Protein AF-A0A0D7BG99-F1 (afdb_monomer)

Foldseek 3Di:
DDDDDDDDDDDDDDDDDDDDDDDDDDDDDDDDDDDDDDPPPDDDDDPPDDDDDDDDDDDPPPVVVVVCVVVVPDDDPDDDDDDDDDDDDDDDPPPVVVVVVVVVVVVVVVVVVVVVVVVVVVVVVVVVVVVVVVVVVVVVVVVVCVVLVKDWDQKDWDPEAQAQQKTKIKTWTPSQDPVCLVPCQVVLVPHDDDHDPPPAPQPDKAWDGWDADPVSIIMTMIMTGRHPLRHKDWADWDWPAADPPDAQWTKIKTAIPSQDPVHLVNQQRHQQQHQDPPQGGAPDWDQDPPRGIMGMHTHGHNVRNPVPPPPDD

Structure (mmCIF, N/CA/C/O backbone):
data_AF-A0A0D7BG99-F1
#
_entry.id   AF-A0A0D7BG99-F1
#
loop_
_atom_site.group_PDB
_atom_site.id
_atom_site.type_symbol
_atom_site.label_atom_id
_atom_site.label_alt_id
_atom_site.label_comp_id
_atom_site.label_asym_id
_atom_site.label_entity_id
_atom_site.label_seq_id
_atom_site.pdbx_PDB_ins_code
_atom_site.Cartn_x
_atom_site.Cartn_y
_atom_site.Cartn_z
_atom_site.occupancy
_atom_site.B_iso_or_equiv
_atom_site.auth_seq_id
_atom_site.auth_comp_id
_atom_site.auth_asym_id
_atom_site.auth_atom_id
_atom_site.pdbx_PDB_model_num
ATOM 1 N N . MET A 1 1 ? -11.548 -36.412 56.656 1.00 49.00 1 MET A N 1
ATOM 2 C CA . MET A 1 1 ? -11.311 -35.725 55.370 1.00 49.00 1 MET A CA 1
ATOM 3 C C . MET A 1 1 ? -9.853 -35.313 55.373 1.00 49.00 1 MET A C 1
ATOM 5 O O . MET A 1 1 ? -9.465 -34.535 56.229 1.00 49.00 1 MET A O 1
ATOM 9 N N . VAL A 1 2 ? -9.039 -35.988 54.564 1.00 47.38 2 VAL A N 1
ATOM 10 C CA . VAL A 1 2 ? -7.571 -35.920 54.600 1.00 47.38 2 VAL A CA 1
ATOM 11 C C . VAL A 1 2 ? -7.120 -34.790 53.675 1.00 47.38 2 VAL A C 1
ATOM 13 O O . VAL A 1 2 ? -7.440 -34.816 52.489 1.00 47.38 2 VAL A O 1
ATOM 16 N N . GLN A 1 3 ? -6.437 -33.789 54.233 1.00 49.06 3 GLN A N 1
ATOM 17 C CA . GLN A 1 3 ? -5.708 -32.763 53.488 1.00 49.06 3 GLN A CA 1
ATOM 18 C C . GLN A 1 3 ? -4.394 -33.371 52.992 1.00 49.06 3 GLN A C 1
ATOM 20 O O . GLN A 1 3 ? -3.629 -33.909 53.788 1.00 49.06 3 GLN A O 1
ATOM 25 N N . ASN A 1 4 ? -4.158 -33.301 51.682 1.00 54.88 4 ASN A N 1
ATOM 26 C CA . ASN A 1 4 ? -2.879 -33.651 51.075 1.00 54.88 4 ASN A CA 1
ATOM 27 C C . ASN A 1 4 ? -2.159 -32.358 50.689 1.00 54.88 4 ASN A C 1
ATOM 29 O O . ASN A 1 4 ? -2.526 -31.711 49.708 1.00 54.88 4 ASN A O 1
ATOM 33 N N . ASP A 1 5 ? -1.137 -32.019 51.468 1.00 57.28 5 ASP A N 1
ATOM 34 C CA . ASP A 1 5 ? -0.118 -31.032 51.130 1.00 57.28 5 ASP A CA 1
ATOM 35 C C . ASP A 1 5 ? 0.877 -31.646 50.133 1.00 57.28 5 ASP A C 1
ATOM 37 O O . ASP A 1 5 ? 1.401 -32.741 50.350 1.00 57.28 5 ASP A O 1
ATOM 41 N N . VAL A 1 6 ? 1.149 -30.941 49.033 1.00 62.75 6 VAL A N 1
ATOM 42 C CA . VAL A 1 6 ? 2.177 -31.313 48.048 1.00 62.75 6 VAL A CA 1
ATOM 43 C C . VAL A 1 6 ? 3.344 -30.324 48.163 1.00 62.75 6 VAL A C 1
ATOM 45 O O . VAL A 1 6 ? 3.114 -29.118 48.064 1.00 62.75 6 VAL A O 1
ATOM 48 N N . PRO A 1 7 ? 4.593 -30.789 48.356 1.00 62.19 7 PRO A N 1
ATOM 49 C CA . PRO A 1 7 ? 5.745 -29.911 48.517 1.00 62.19 7 PRO A CA 1
ATOM 50 C C . PRO A 1 7 ? 6.354 -29.460 47.178 1.00 62.19 7 PRO A C 1
ATOM 52 O O . PRO A 1 7 ? 6.491 -30.233 46.229 1.00 62.19 7 PRO A O 1
ATOM 55 N N . HIS A 1 8 ? 6.787 -28.197 47.148 1.00 49.50 8 HIS A N 1
ATOM 56 C CA . HIS A 1 8 ? 7.636 -27.601 46.114 1.00 49.50 8 HIS A CA 1
ATOM 57 C C . HIS A 1 8 ? 9.073 -28.151 46.154 1.00 49.50 8 HIS A C 1
ATOM 59 O O . HIS A 1 8 ? 9.649 -28.245 47.240 1.00 49.50 8 HIS A O 1
ATOM 65 N N . PRO A 1 9 ? 9.723 -28.372 44.996 1.00 56.66 9 PRO A N 1
ATOM 66 C CA . PRO A 1 9 ? 11.173 -28.480 44.922 1.00 56.66 9 PRO A CA 1
ATOM 67 C C . PRO A 1 9 ? 11.813 -27.188 44.388 1.00 56.66 9 PRO A C 1
ATOM 69 O O . PRO A 1 9 ? 11.607 -26.779 43.246 1.00 56.66 9 PRO A O 1
ATOM 72 N N . SER A 1 10 ? 12.647 -26.579 45.231 1.00 50.12 10 SER A N 1
ATOM 73 C CA . SER A 1 10 ? 13.600 -25.520 44.900 1.00 50.12 10 SER A CA 1
ATOM 74 C C . SER A 1 10 ? 15.025 -26.086 44.828 1.00 50.12 10 SER A C 1
ATOM 76 O O . SER A 1 10 ? 15.547 -26.550 45.838 1.00 50.12 10 SER A O 1
ATOM 78 N N . SER A 1 11 ? 15.672 -26.000 43.664 1.00 48.78 11 SER A N 1
ATOM 79 C CA . SER A 1 11 ? 17.140 -26.010 43.478 1.00 48.78 11 SER A CA 1
ATOM 80 C C . SER A 1 11 ? 17.401 -25.692 41.997 1.00 48.78 11 SER A C 1
ATOM 82 O O . SER A 1 11 ? 16.826 -26.351 41.141 1.00 48.78 11 SER A O 1
ATOM 84 N N . GLY A 1 12 ? 18.167 -24.687 41.578 1.00 47.56 12 GLY A N 1
ATOM 85 C CA . GLY A 1 12 ? 19.460 -24.269 42.104 1.00 47.56 12 GLY A CA 1
ATOM 86 C C . GLY A 1 12 ? 20.578 -24.916 41.277 1.00 47.56 12 GLY A C 1
ATOM 87 O O . GLY A 1 12 ? 21.173 -25.889 41.724 1.00 47.56 12 GLY A O 1
ATOM 88 N N . ARG A 1 13 ? 20.858 -24.397 40.070 1.00 44.34 13 ARG A N 1
ATOM 89 C CA . ARG A 1 13 ? 22.121 -24.636 39.346 1.00 44.34 13 ARG A CA 1
ATOM 90 C C . ARG A 1 13 ? 22.576 -23.364 38.642 1.00 44.34 13 ARG A C 1
ATOM 92 O O . ARG A 1 13 ? 21.992 -22.944 37.650 1.00 44.34 13 ARG A O 1
ATOM 99 N N . HIS A 1 14 ? 23.642 -22.788 39.184 1.00 45.62 14 HIS A N 1
ATOM 100 C CA . HIS A 1 14 ? 24.512 -21.852 38.494 1.00 45.62 14 HIS A CA 1
ATOM 101 C C . HIS A 1 14 ? 25.278 -22.603 37.401 1.00 45.62 14 HIS A C 1
ATOM 103 O O . HIS A 1 14 ? 25.963 -23.583 37.685 1.00 45.62 14 HIS A O 1
ATOM 109 N N . SER A 1 15 ? 25.159 -22.142 36.162 1.00 51.22 15 SER A N 1
ATOM 110 C CA . SER A 1 15 ? 26.028 -22.521 35.050 1.00 51.22 15 SER A CA 1
ATOM 111 C C . SER A 1 15 ? 27.050 -21.407 34.826 1.00 51.22 15 SER A C 1
ATOM 113 O O . SER A 1 15 ? 26.681 -20.272 34.523 1.00 51.22 15 SER A O 1
ATOM 115 N N . GLU A 1 16 ? 28.326 -21.739 35.023 1.00 56.91 16 GLU A N 1
ATOM 116 C CA . GLU A 1 16 ? 29.487 -20.908 34.694 1.00 56.91 16 GLU A CA 1
ATOM 117 C C . GLU A 1 16 ? 29.551 -20.590 33.186 1.00 56.91 16 GLU A C 1
ATOM 119 O O . GLU A 1 16 ? 29.177 -21.430 32.362 1.00 56.91 16 GLU A O 1
ATOM 124 N N . PRO A 1 17 ? 30.059 -19.408 32.792 1.00 58.75 17 PRO A N 1
ATOM 125 C CA . PRO A 1 17 ? 30.305 -19.087 31.392 1.00 58.75 17 PRO A CA 1
ATOM 126 C C . PRO A 1 17 ? 31.629 -19.705 30.892 1.00 58.75 17 PRO A C 1
ATOM 128 O O . PRO A 1 17 ? 32.640 -19.655 31.597 1.00 58.75 17 PRO A O 1
ATOM 131 N N . PRO A 1 18 ? 31.677 -20.237 29.655 1.00 57.28 18 PRO A N 1
ATOM 132 C CA . PRO A 1 18 ? 32.903 -20.770 29.077 1.00 57.28 18 PRO A CA 1
ATOM 133 C C . PRO A 1 18 ? 33.884 -19.653 28.690 1.00 57.28 18 PRO A C 1
ATOM 135 O O . PRO A 1 18 ? 33.518 -18.600 28.163 1.00 57.28 18 PRO A O 1
ATOM 138 N N . GLN A 1 19 ? 35.163 -19.919 28.951 1.00 53.25 19 GLN A N 1
ATOM 139 C CA . GLN A 1 19 ? 36.294 -19.031 28.705 1.00 53.25 19 GLN A CA 1
ATOM 140 C C . GLN A 1 19 ? 36.483 -18.720 27.207 1.00 53.25 19 GLN A C 1
ATOM 142 O O . GLN A 1 19 ? 36.489 -19.611 26.357 1.00 53.25 19 GLN A O 1
ATOM 147 N N . ARG A 1 20 ? 36.693 -17.433 26.891 1.00 43.88 20 ARG A N 1
ATOM 148 C CA . ARG A 1 20 ? 37.091 -16.937 25.563 1.00 43.88 20 ARG A CA 1
ATOM 149 C C . ARG A 1 20 ? 38.502 -17.414 25.213 1.00 43.88 20 ARG A C 1
ATOM 151 O O . ARG A 1 20 ? 39.479 -16.922 25.771 1.00 43.88 20 ARG A O 1
ATOM 158 N N . LEU A 1 21 ? 38.609 -18.282 24.211 1.00 49.06 21 LEU A N 1
ATOM 159 C CA . LEU A 1 21 ? 39.855 -18.538 23.489 1.00 49.06 21 LEU A CA 1
ATOM 160 C C . LEU A 1 21 ? 40.141 -17.370 22.534 1.00 49.06 21 LEU A C 1
ATOM 162 O O . LEU A 1 21 ? 39.459 -17.176 21.527 1.00 49.06 21 LEU A O 1
ATOM 166 N N . THR A 1 22 ? 41.161 -16.578 22.853 1.00 47.97 22 THR A N 1
ATOM 167 C CA . THR A 1 22 ? 41.717 -15.541 21.983 1.00 47.97 22 THR A CA 1
ATOM 168 C C . THR A 1 22 ? 42.593 -16.191 20.911 1.00 47.97 22 THR A C 1
ATOM 170 O O . THR A 1 22 ? 43.720 -16.610 21.161 1.00 47.97 22 THR A O 1
ATOM 173 N N . THR A 1 23 ? 42.089 -16.279 19.677 1.00 51.38 23 THR A N 1
ATOM 174 C CA . THR A 1 23 ? 42.919 -16.657 18.525 1.00 51.38 23 THR A CA 1
ATOM 175 C C . THR A 1 23 ? 43.490 -15.406 17.863 1.00 51.38 23 THR A C 1
ATOM 177 O O . THR A 1 23 ? 42.798 -14.597 17.250 1.00 51.38 23 THR A O 1
ATOM 180 N N . SER A 1 24 ? 44.803 -15.250 18.022 1.00 49.12 24 SER A N 1
ATOM 181 C CA . SER A 1 24 ? 45.649 -14.278 17.335 1.00 49.12 24 SER A CA 1
ATOM 182 C C . SER A 1 24 ? 45.604 -14.513 15.818 1.00 49.12 24 SER A C 1
ATOM 184 O O . SER A 1 24 ? 46.167 -15.484 15.307 1.00 49.12 24 SER A O 1
ATOM 186 N N . ARG A 1 25 ? 44.920 -13.631 15.074 1.00 47.97 25 ARG A N 1
ATOM 187 C CA . ARG A 1 25 ? 44.970 -13.607 13.604 1.00 47.97 25 ARG A CA 1
ATOM 188 C C . ARG A 1 25 ? 46.097 -12.697 13.125 1.00 47.97 25 ARG A C 1
ATOM 190 O O . ARG A 1 25 ? 45.990 -11.479 13.049 1.00 47.97 25 ARG A O 1
ATOM 197 N N . ARG A 1 26 ? 47.176 -13.382 12.763 1.00 50.38 26 ARG A N 1
ATOM 198 C CA . ARG A 1 26 ? 48.318 -12.978 11.941 1.00 50.38 26 ARG A CA 1
ATOM 199 C C . ARG A 1 26 ? 47.868 -12.139 10.730 1.00 50.38 26 ARG A C 1
ATOM 201 O O . ARG A 1 26 ? 47.240 -12.657 9.809 1.00 50.38 26 ARG A O 1
ATOM 208 N N . THR A 1 27 ? 48.226 -10.859 10.708 1.00 45.03 27 THR A N 1
ATOM 209 C CA . THR A 1 27 ? 48.065 -9.968 9.553 1.00 45.03 27 THR A CA 1
ATOM 210 C C . THR A 1 27 ? 49.028 -10.385 8.442 1.00 45.03 27 THR A C 1
ATOM 212 O O . THR A 1 27 ? 50.240 -10.180 8.513 1.00 45.03 27 THR A O 1
ATOM 215 N N . LYS A 1 28 ? 48.495 -11.004 7.385 1.00 48.94 28 LYS A N 1
ATOM 216 C CA . LYS A 1 28 ? 49.236 -11.249 6.145 1.00 48.94 28 LYS A CA 1
ATOM 217 C C . LYS A 1 28 ? 49.068 -10.012 5.260 1.00 48.94 28 LYS A C 1
ATOM 219 O O . LYS A 1 28 ? 48.002 -9.795 4.695 1.00 48.94 28 LYS A O 1
ATOM 224 N N . ARG A 1 29 ? 50.124 -9.194 5.170 1.00 43.38 29 ARG A N 1
ATOM 225 C CA . ARG A 1 29 ? 50.289 -8.144 4.150 1.00 43.38 29 ARG A CA 1
ATOM 226 C C . ARG A 1 29 ? 50.064 -8.765 2.767 1.00 43.38 29 ARG A C 1
ATOM 228 O O . ARG A 1 29 ? 50.913 -9.526 2.301 1.00 43.38 29 ARG A O 1
ATOM 235 N N . MET A 1 30 ? 48.948 -8.443 2.117 1.00 37.88 30 MET A N 1
ATOM 236 C CA . MET A 1 30 ? 48.814 -8.633 0.675 1.00 37.88 30 MET A CA 1
ATOM 237 C C . MET A 1 30 ? 49.533 -7.487 -0.030 1.00 37.88 30 MET A C 1
ATOM 239 O O . MET A 1 30 ? 49.382 -6.320 0.329 1.00 37.88 30 MET A O 1
ATOM 243 N N . ARG A 1 31 ? 50.365 -7.847 -1.007 1.00 44.44 31 ARG A N 1
ATOM 244 C CA . ARG A 1 31 ? 50.964 -6.904 -1.944 1.00 44.44 31 ARG A CA 1
ATOM 245 C C . ARG A 1 31 ? 49.853 -6.371 -2.841 1.00 44.44 31 ARG A C 1
ATOM 247 O O . ARG A 1 31 ? 49.172 -7.153 -3.496 1.00 44.44 31 ARG A O 1
ATOM 254 N N . VAL A 1 32 ? 49.708 -5.053 -2.859 1.00 41.25 32 VAL A N 1
ATOM 255 C CA . VAL A 1 32 ? 48.959 -4.322 -3.878 1.00 41.25 32 VAL A CA 1
ATOM 256 C C . VAL A 1 32 ? 49.717 -4.508 -5.191 1.00 41.25 32 VAL A C 1
ATOM 258 O O . VAL A 1 32 ? 50.838 -4.024 -5.331 1.00 41.25 32 VAL A O 1
ATOM 261 N N . ILE A 1 33 ? 49.143 -5.277 -6.113 1.00 42.62 33 ILE A N 1
ATOM 262 C CA . ILE A 1 33 ? 49.540 -5.261 -7.519 1.00 42.62 33 ILE A CA 1
ATOM 263 C C . ILE A 1 33 ? 48.591 -4.270 -8.180 1.00 42.62 33 ILE A C 1
ATOM 265 O O . ILE A 1 33 ? 47.389 -4.511 -8.263 1.00 42.62 33 ILE A O 1
ATOM 269 N N . SER A 1 34 ? 49.141 -3.122 -8.556 1.00 42.34 34 SER A N 1
ATOM 270 C CA . SER A 1 34 ? 48.458 -2.054 -9.272 1.00 42.34 34 SER A CA 1
ATOM 271 C C . SER A 1 34 ? 47.911 -2.594 -10.594 1.00 42.34 34 SER A C 1
ATOM 273 O O . SER A 1 34 ? 48.671 -3.113 -11.413 1.00 42.34 34 SER A O 1
ATOM 275 N N . ALA A 1 35 ? 46.597 -2.495 -10.788 1.00 39.31 35 ALA A N 1
ATOM 276 C 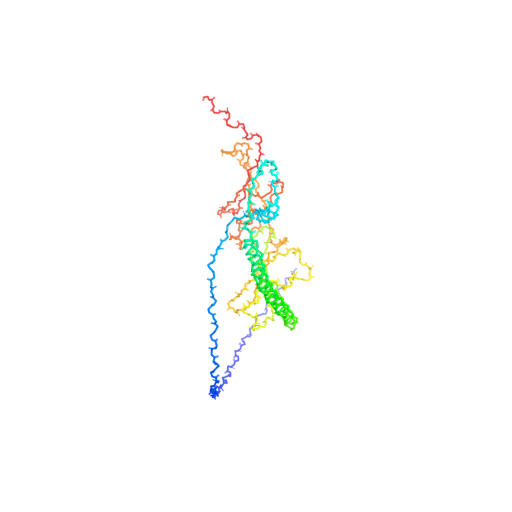CA . ALA A 1 35 ? 45.967 -2.755 -12.074 1.00 39.31 35 ALA A CA 1
ATOM 277 C C . ALA A 1 35 ? 46.355 -1.644 -13.071 1.00 39.31 35 ALA A C 1
ATOM 279 O O . ALA A 1 35 ? 46.455 -0.484 -12.660 1.00 39.31 35 ALA A O 1
ATOM 280 N N . PRO A 1 36 ? 46.588 -1.967 -14.355 1.00 50.22 36 PRO A N 1
ATOM 281 C CA . PRO A 1 36 ? 46.829 -0.961 -15.374 1.00 50.22 36 PRO A CA 1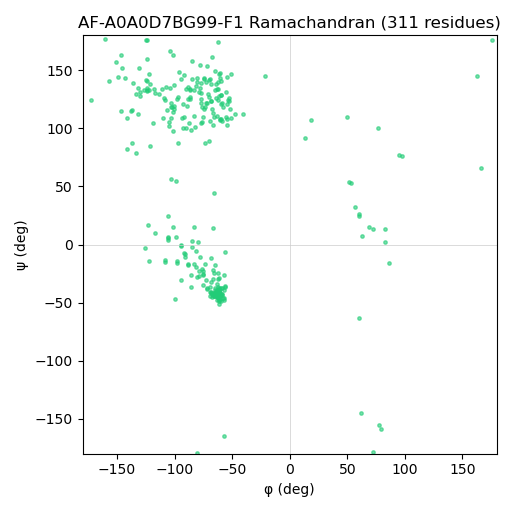
ATOM 282 C C . PRO A 1 36 ? 45.579 -0.100 -15.576 1.00 50.22 36 PRO A C 1
ATOM 284 O O . PRO A 1 36 ? 44.458 -0.593 -15.685 1.00 50.22 36 PRO A O 1
ATOM 287 N N . GLU A 1 37 ? 45.833 1.200 -15.593 1.00 44.28 37 GLU A N 1
ATOM 288 C CA . GLU A 1 37 ? 44.918 2.309 -15.817 1.00 44.28 37 GLU A CA 1
ATOM 289 C C . GLU A 1 37 ? 44.164 2.102 -17.143 1.00 44.28 37 GLU A C 1
ATOM 291 O O . GLU A 1 37 ? 44.716 2.266 -18.232 1.00 44.28 37 GLU A O 1
ATOM 296 N N . LEU A 1 38 ? 42.904 1.664 -17.054 1.00 43.00 38 LEU A N 1
ATOM 297 C CA . LEU A 1 38 ? 41.999 1.631 -18.197 1.00 43.00 38 LEU A CA 1
ATOM 298 C C . LEU A 1 38 ? 41.696 3.074 -18.593 1.00 43.00 38 LEU A C 1
ATOM 300 O O . LEU A 1 38 ? 41.129 3.848 -17.821 1.00 43.00 38 LEU A O 1
ATOM 304 N N . VAL A 1 39 ? 42.118 3.413 -19.807 1.00 46.59 39 VAL A N 1
ATOM 305 C CA . VAL A 1 39 ? 41.856 4.681 -20.479 1.00 46.59 39 VAL A CA 1
ATOM 306 C C . VAL A 1 39 ? 40.355 4.959 -20.443 1.00 46.59 39 VAL A C 1
ATOM 308 O O . VAL A 1 39 ? 39.545 4.218 -20.990 1.00 46.59 39 VAL A O 1
ATOM 311 N N . ASN A 1 40 ? 40.014 6.042 -19.752 1.00 40.94 40 ASN A N 1
ATOM 312 C CA . ASN A 1 40 ? 38.679 6.593 -19.622 1.00 40.94 40 ASN A CA 1
ATOM 313 C C . ASN A 1 40 ? 38.264 7.197 -20.976 1.00 40.94 40 ASN A C 1
ATOM 315 O O . ASN A 1 40 ? 38.546 8.366 -21.258 1.00 40.94 40 ASN A O 1
ATOM 319 N N . GLU A 1 41 ? 37.654 6.387 -21.844 1.00 48.19 41 GLU A N 1
ATOM 320 C CA . GLU A 1 41 ? 36.935 6.897 -23.009 1.00 48.19 41 GLU A CA 1
ATOM 321 C C . GLU A 1 41 ? 35.762 7.740 -22.508 1.00 48.19 41 GLU A C 1
ATOM 323 O O . GLU A 1 41 ? 34.812 7.259 -21.891 1.00 48.19 41 GLU A O 1
ATOM 328 N N . ARG A 1 42 ? 35.889 9.048 -22.733 1.00 44.03 42 ARG A N 1
ATOM 329 C CA . ARG A 1 42 ? 34.874 10.052 -22.438 1.00 44.03 42 ARG A CA 1
ATOM 330 C C . ARG A 1 42 ? 33.569 9.653 -23.120 1.00 44.03 42 ARG A C 1
ATOM 332 O O . ARG A 1 42 ? 33.435 9.812 -24.330 1.00 44.03 42 ARG A O 1
ATOM 339 N N . ASN A 1 43 ? 32.592 9.224 -22.329 1.00 53.50 43 ASN A N 1
ATOM 340 C CA . ASN A 1 43 ? 31.198 9.288 -22.744 1.00 53.50 43 ASN A CA 1
ATOM 341 C C . ASN A 1 43 ? 30.875 10.743 -23.134 1.00 53.50 43 ASN A C 1
ATOM 343 O O . ASN A 1 43 ? 31.220 11.658 -22.374 1.00 53.50 43 ASN A O 1
ATOM 347 N N . PRO A 1 44 ? 30.243 10.997 -24.294 1.00 58.06 44 PRO A N 1
ATOM 348 C CA . PRO A 1 44 ? 29.735 12.324 -24.595 1.00 58.06 44 PRO A CA 1
ATOM 349 C C . PRO A 1 44 ? 28.685 12.715 -23.542 1.00 58.06 44 PRO A C 1
ATOM 351 O O . PRO A 1 44 ? 27.974 11.844 -23.030 1.00 58.06 44 PRO A O 1
ATOM 354 N N . PRO A 1 45 ? 28.588 14.007 -23.185 1.00 45.41 45 PRO A N 1
ATOM 355 C CA . PRO A 1 45 ? 27.629 14.463 -22.194 1.00 45.41 45 PRO A CA 1
ATOM 356 C C . PRO A 1 45 ? 26.213 14.125 -22.662 1.00 45.41 45 PRO A C 1
ATOM 358 O O . PRO A 1 45 ? 25.772 14.564 -23.725 1.00 45.41 45 PRO A O 1
ATOM 361 N N . VAL A 1 46 ? 25.506 13.347 -21.845 1.00 52.12 46 VAL A N 1
ATOM 362 C CA . VAL A 1 46 ? 24.056 13.197 -21.934 1.00 52.12 46 VAL A CA 1
ATOM 363 C C . VAL A 1 46 ? 23.476 14.589 -21.705 1.00 52.12 46 VAL A C 1
ATOM 365 O O . VAL A 1 46 ? 23.559 15.129 -20.605 1.00 52.12 46 VAL A O 1
ATOM 368 N N . GLN A 1 47 ? 22.954 15.208 -22.764 1.00 42.25 47 GLN A N 1
ATOM 369 C CA . GLN A 1 47 ? 22.153 16.417 -22.631 1.00 42.25 47 GLN A CA 1
ATOM 370 C C . GLN A 1 47 ? 20.864 16.043 -21.900 1.00 42.25 47 GLN A C 1
ATOM 372 O O . GLN A 1 47 ? 19.949 15.459 -22.480 1.00 42.25 47 GLN A O 1
ATOM 377 N N . GLU A 1 48 ? 20.806 16.375 -20.613 1.00 40.59 48 GLU A N 1
ATOM 378 C CA . GLU A 1 48 ? 19.561 16.419 -19.859 1.00 40.59 48 GLU A CA 1
ATOM 379 C C . GLU A 1 48 ? 18.637 17.444 -20.525 1.00 40.59 48 GLU A C 1
ATOM 381 O O . GLU A 1 48 ? 18.867 18.654 -20.490 1.00 40.59 48 GLU A O 1
ATOM 386 N N . SER A 1 49 ? 17.593 16.945 -21.187 1.00 48.28 49 SER A N 1
ATOM 387 C CA . SER A 1 49 ? 16.470 17.782 -21.591 1.00 48.28 49 SER A CA 1
ATOM 388 C C . SER A 1 49 ? 15.710 18.224 -20.339 1.00 48.28 49 SER A C 1
ATOM 390 O O . SER A 1 49 ? 15.504 17.407 -19.437 1.00 48.28 49 SER A O 1
ATOM 392 N N . PRO A 1 50 ? 15.275 19.491 -20.259 1.00 48.91 50 PRO A N 1
ATOM 393 C CA . PRO A 1 50 ? 14.591 20.002 -19.084 1.00 48.91 50 PRO A CA 1
ATOM 394 C C . PRO A 1 50 ? 13.280 19.249 -18.854 1.00 48.91 50 PRO A C 1
ATOM 396 O O . PRO A 1 50 ? 12.405 19.187 -19.721 1.00 48.91 50 PRO A O 1
ATOM 399 N N . ALA A 1 51 ? 13.160 18.694 -17.649 1.00 41.44 51 ALA A N 1
ATOM 400 C CA . ALA A 1 51 ? 11.959 18.064 -17.137 1.00 41.44 51 ALA A CA 1
ATOM 401 C C . ALA A 1 51 ? 10.774 19.038 -17.212 1.00 41.44 51 ALA A C 1
ATOM 403 O O . ALA A 1 51 ? 10.683 20.005 -16.457 1.00 41.44 51 ALA A O 1
ATOM 404 N N . THR A 1 52 ? 9.840 18.759 -18.118 1.00 39.59 52 THR A N 1
ATOM 405 C CA . THR A 1 52 ? 8.489 19.315 -18.070 1.00 39.59 52 THR A CA 1
ATOM 406 C C . THR A 1 52 ? 7.626 18.320 -17.306 1.00 39.59 52 THR A C 1
ATOM 408 O O . THR A 1 52 ? 7.247 17.268 -17.815 1.00 39.59 52 THR A O 1
ATOM 411 N N . GLY A 1 53 ? 7.395 18.632 -16.031 1.00 37.12 53 GLY A N 1
ATOM 412 C CA . GLY A 1 53 ? 6.436 17.933 -15.185 1.00 37.12 53 GLY A CA 1
ATOM 413 C C . GLY A 1 53 ? 4.987 18.174 -15.634 1.00 37.12 53 GLY A C 1
ATOM 414 O O . GLY A 1 53 ? 4.709 19.116 -16.379 1.00 37.12 53 GLY A O 1
ATOM 415 N N . PRO A 1 54 ? 4.064 17.304 -15.198 1.00 52.75 54 PRO A N 1
ATOM 416 C CA . PRO A 1 54 ? 2.831 16.997 -15.902 1.00 52.75 54 PRO A CA 1
ATOM 417 C C . PRO A 1 54 ? 1.706 17.924 -15.461 1.00 52.75 54 PRO A C 1
ATOM 419 O O . PRO A 1 54 ? 1.495 18.096 -14.268 1.00 52.75 54 PRO A O 1
ATOM 422 N N . ASN A 1 55 ? 0.945 18.469 -16.408 1.00 42.12 55 ASN A N 1
ATOM 423 C CA . ASN A 1 55 ? -0.416 18.923 -16.155 1.00 42.12 55 ASN A CA 1
ATOM 424 C C . ASN A 1 55 ? -1.215 18.957 -17.458 1.00 42.12 55 ASN A C 1
ATOM 426 O O . ASN A 1 55 ? -0.730 19.397 -18.496 1.00 42.12 55 ASN A O 1
ATOM 430 N N . SER A 1 56 ? -2.475 18.547 -17.334 1.00 39.22 56 SER A N 1
ATOM 431 C CA . SER A 1 56 ? -3.565 18.596 -18.314 1.00 39.22 56 SER A CA 1
ATOM 432 C C . SER A 1 56 ? -3.552 17.548 -19.436 1.00 39.22 56 SER A C 1
ATOM 434 O O . SER A 1 56 ? -2.887 17.662 -20.452 1.00 39.22 56 SER A O 1
ATOM 436 N N . SER A 1 57 ? -4.375 16.514 -19.238 1.00 51.31 57 SER A N 1
ATOM 437 C CA . SER A 1 57 ? -5.501 16.186 -20.123 1.00 51.31 57 SER A CA 1
ATOM 438 C C . SER A 1 57 ? -5.512 16.916 -21.480 1.00 51.31 57 SER A C 1
ATOM 440 O O . SER A 1 57 ? -6.135 17.968 -21.620 1.00 51.31 57 SER A O 1
ATOM 442 N N . VAL A 1 58 ? -4.913 16.304 -22.500 1.00 45.50 58 VAL A N 1
ATOM 443 C CA . VAL A 1 58 ? -5.158 16.623 -23.915 1.00 45.50 58 VAL A CA 1
ATOM 444 C C . VAL A 1 58 ? -5.638 15.316 -24.551 1.00 45.50 58 VAL A C 1
ATOM 446 O O . VAL A 1 58 ? -4.854 14.423 -24.839 1.00 45.50 58 VAL A O 1
ATOM 449 N N . SER A 1 59 ? -6.934 15.014 -24.465 1.00 44.38 59 SER A N 1
ATOM 450 C CA . SER A 1 59 ? -7.933 15.365 -25.482 1.00 44.38 59 SER A CA 1
ATOM 451 C C . SER A 1 59 ? -7.476 14.957 -26.886 1.00 44.38 59 SER A C 1
ATOM 453 O O . SER A 1 59 ? -6.551 15.539 -27.446 1.00 44.38 59 SER A O 1
ATOM 455 N N . GLY A 1 60 ? -8.130 13.933 -27.443 1.00 45.44 60 GLY A N 1
ATOM 456 C CA . GLY A 1 60 ? -7.832 13.276 -28.721 1.00 45.44 60 GLY A CA 1
ATOM 457 C C . GLY A 1 60 ? -8.018 14.129 -29.984 1.00 45.44 60 GLY A C 1
ATOM 458 O O . GLY A 1 60 ? -8.556 13.643 -30.971 1.00 45.44 60 GLY A O 1
ATOM 459 N N . PHE A 1 61 ? -7.556 15.380 -29.986 1.00 46.44 61 PHE A N 1
ATOM 460 C CA . PHE A 1 61 ? -7.627 16.296 -31.127 1.00 46.44 61 PHE A CA 1
ATOM 461 C C . PHE A 1 61 ? -6.334 16.370 -31.955 1.00 46.44 61 PHE A C 1
ATOM 463 O O . PHE A 1 61 ? -6.374 16.824 -33.096 1.00 46.44 61 PHE A O 1
ATOM 470 N N . ALA A 1 62 ? -5.196 15.874 -31.457 1.00 46.41 62 ALA A N 1
ATOM 471 C CA . ALA A 1 62 ? -3.919 15.985 -32.177 1.00 46.41 62 ALA A CA 1
ATOM 472 C C . ALA A 1 62 ? -3.772 15.010 -33.367 1.00 46.41 62 ALA A C 1
ATOM 474 O O . ALA A 1 62 ? -3.011 15.283 -34.291 1.00 46.41 62 ALA A O 1
ATOM 475 N N . VAL A 1 63 ? -4.535 13.911 -33.403 1.00 47.22 63 VAL A N 1
ATOM 476 C CA . VAL A 1 63 ? -4.495 12.935 -34.516 1.00 47.22 63 VAL A CA 1
ATOM 477 C C . VAL A 1 63 ? -5.380 13.367 -35.700 1.00 47.22 63 VAL A C 1
ATOM 479 O O . VAL A 1 63 ? -5.181 12.913 -36.822 1.00 47.22 63 VAL A O 1
ATOM 482 N N . LEU A 1 64 ? -6.303 14.316 -35.504 1.00 43.66 64 LEU A N 1
ATOM 483 C CA . LEU A 1 64 ? -7.201 14.798 -36.564 1.00 43.66 64 LEU A CA 1
ATOM 484 C C . LEU A 1 64 ? -6.631 15.956 -37.399 1.00 43.66 64 LEU A C 1
ATOM 486 O O . LEU A 1 64 ? -7.099 16.187 -38.512 1.00 43.66 64 LEU A O 1
ATOM 490 N N . VAL A 1 65 ? -5.591 16.650 -36.927 1.00 47.78 65 VAL A N 1
ATOM 491 C CA . VAL A 1 65 ? -5.017 17.790 -37.669 1.00 47.78 65 VAL A CA 1
ATOM 492 C C . VAL A 1 65 ? -4.070 17.334 -38.789 1.00 47.78 65 VAL A C 1
ATOM 494 O O . VAL A 1 65 ? -4.018 17.981 -39.833 1.00 47.78 65 VAL A O 1
ATOM 497 N N . LEU A 1 66 ? -3.409 16.175 -38.667 1.00 44.53 66 LEU A N 1
ATOM 498 C CA . LEU A 1 66 ? -2.569 15.647 -39.755 1.00 44.53 66 LEU A CA 1
ATOM 499 C C . LEU A 1 66 ? -3.371 15.046 -40.926 1.00 44.53 66 LEU A C 1
ATOM 501 O O . LEU A 1 66 ? -2.878 15.028 -42.050 1.00 44.53 66 LEU A O 1
ATOM 505 N N . ALA A 1 67 ? -4.621 14.623 -40.707 1.00 45.19 67 ALA A N 1
ATOM 506 C CA . ALA A 1 67 ? -5.495 14.148 -41.784 1.00 45.19 67 ALA A CA 1
ATOM 507 C C . ALA A 1 67 ? -6.126 15.300 -42.597 1.00 45.19 67 ALA A C 1
ATOM 509 O O . ALA A 1 67 ? -6.393 15.146 -43.789 1.00 45.19 67 ALA A O 1
ATOM 510 N N . ALA A 1 68 ? -6.312 16.478 -41.991 1.00 45.38 68 ALA A N 1
ATOM 511 C CA . ALA A 1 68 ? -6.911 17.636 -42.661 1.00 45.38 68 ALA A CA 1
ATOM 512 C C . ALA A 1 68 ? -5.956 18.335 -43.648 1.00 45.38 68 ALA A C 1
ATOM 514 O O . ALA A 1 68 ? -6.411 18.925 -44.627 1.00 45.38 68 ALA A O 1
ATOM 515 N N . VAL A 1 69 ? -4.637 18.226 -43.450 1.00 49.88 69 VAL A N 1
ATOM 516 C CA . VAL A 1 69 ? -3.647 18.801 -44.382 1.00 49.88 69 VAL A CA 1
ATOM 517 C C . VAL A 1 69 ? -3.521 17.962 -45.662 1.00 49.88 69 VAL A C 1
ATOM 519 O O . VAL A 1 69 ? -3.237 18.506 -46.724 1.00 49.88 69 VAL A O 1
ATOM 522 N N . ILE A 1 70 ? -3.824 16.659 -45.605 1.00 50.34 70 ILE A N 1
ATOM 523 C CA . ILE A 1 70 ? -3.779 15.765 -46.776 1.00 50.34 70 ILE A CA 1
ATOM 524 C C . ILE A 1 70 ? -5.100 15.805 -47.575 1.00 50.34 70 ILE A C 1
ATOM 526 O O . ILE A 1 70 ? -5.086 15.622 -48.788 1.00 50.34 70 ILE A O 1
ATOM 530 N N . ALA A 1 71 ? -6.235 16.128 -46.941 1.00 47.19 71 ALA A N 1
ATOM 531 C CA . ALA A 1 71 ? -7.537 16.247 -47.616 1.00 47.19 71 ALA A CA 1
ATOM 532 C C . ALA A 1 71 ? -7.873 17.667 -48.133 1.00 47.19 71 ALA A C 1
ATOM 534 O O . ALA A 1 71 ? -8.830 17.833 -48.886 1.00 47.19 71 ALA A O 1
ATOM 535 N N . GLY A 1 72 ? -7.102 18.693 -47.749 1.00 46.44 72 GLY A N 1
ATOM 536 C CA . GLY A 1 72 ? -7.359 20.100 -48.093 1.00 46.44 72 GLY A CA 1
ATOM 537 C C . GLY A 1 72 ? -6.816 20.575 -49.447 1.00 46.44 72 GLY A C 1
ATOM 538 O O . GLY A 1 72 ? -7.045 21.723 -49.818 1.00 46.44 72 GLY A O 1
ATOM 539 N N . VAL A 1 73 ? -6.124 19.720 -50.207 1.00 54.00 73 VAL A N 1
ATOM 540 C CA . VAL A 1 73 ? -5.650 20.036 -51.569 1.00 54.00 73 VAL A CA 1
ATOM 541 C C . VAL A 1 73 ? -6.614 19.440 -52.600 1.00 54.00 73 VAL A C 1
ATOM 543 O O . VAL A 1 73 ? -6.237 18.677 -53.483 1.00 54.00 73 VAL A O 1
ATOM 546 N N . VAL A 1 74 ? -7.898 19.777 -52.472 1.00 52.31 74 VAL A N 1
ATOM 547 C CA . VAL A 1 74 ? -8.886 19.596 -53.540 1.00 52.31 74 VAL A CA 1
ATOM 548 C C . VAL A 1 74 ? -9.273 20.983 -54.042 1.00 52.31 74 VAL A C 1
ATOM 550 O O . VAL A 1 74 ? -9.904 21.771 -53.346 1.00 52.31 74 VAL A O 1
ATOM 553 N N . PHE A 1 75 ? -8.813 21.264 -55.258 1.00 49.50 75 PHE A N 1
ATOM 554 C CA . PHE A 1 75 ? -9.219 22.331 -56.171 1.00 49.50 75 PHE A CA 1
ATOM 555 C C . PHE A 1 75 ? -10.620 22.925 -55.937 1.00 49.50 75 PHE A C 1
ATOM 557 O O . PHE A 1 75 ? -11.599 22.181 -55.862 1.00 49.50 75 PHE A O 1
ATOM 564 N N . PRO A 1 76 ? -10.760 24.240 -56.168 1.00 51.28 76 PRO A N 1
ATOM 565 C CA . PRO A 1 76 ? -11.842 24.738 -56.995 1.00 51.28 76 PRO A CA 1
ATOM 566 C C . PRO A 1 76 ? -11.293 25.116 -58.374 1.00 51.28 76 PRO A C 1
ATOM 568 O O . PRO A 1 76 ? -10.597 26.112 -58.562 1.00 51.28 76 PRO A O 1
ATOM 571 N N . PHE A 1 77 ? -11.651 24.297 -59.362 1.00 48.66 77 PHE A N 1
ATOM 572 C CA . PHE A 1 77 ? -11.783 24.733 -60.746 1.00 48.66 77 PHE A CA 1
ATOM 573 C C . PHE A 1 77 ? -12.838 25.847 -60.782 1.00 48.66 77 PHE A C 1
ATOM 575 O O . PHE A 1 77 ? -14.032 25.577 -60.681 1.00 48.66 77 PHE A O 1
ATOM 582 N N . THR A 1 78 ? -12.418 27.097 -60.953 1.00 50.66 78 THR A N 1
ATOM 583 C CA . THR A 1 78 ? -13.290 28.136 -61.509 1.00 50.66 78 THR A CA 1
ATOM 584 C C . THR A 1 78 ? -12.909 28.339 -62.963 1.00 50.66 78 THR A C 1
ATOM 586 O O . THR A 1 78 ? -11.948 29.025 -63.305 1.00 50.66 78 THR A O 1
ATOM 589 N N . THR A 1 79 ? -13.679 27.691 -63.825 1.00 52.81 79 THR A N 1
ATOM 590 C CA . THR A 1 79 ? -13.816 28.011 -65.242 1.00 52.81 79 THR A CA 1
ATOM 591 C C . THR A 1 79 ? -14.334 29.441 -65.403 1.00 52.81 79 THR A C 1
ATOM 593 O O . THR A 1 79 ? -15.371 29.759 -64.818 1.00 52.81 79 THR A O 1
ATOM 596 N N . SER A 1 80 ? -13.673 30.271 -66.219 1.00 48.12 80 SER A N 1
ATOM 597 C CA . SER A 1 80 ? -14.272 31.025 -67.346 1.00 48.12 80 SER A CA 1
ATOM 598 C C . SER A 1 80 ? -13.393 32.194 -67.818 1.00 48.12 80 SER A C 1
ATOM 600 O O . SER A 1 80 ? -12.821 32.919 -67.011 1.00 48.12 80 SER A O 1
ATOM 602 N N . ASN A 1 81 ? -13.439 32.414 -69.139 1.00 44.75 81 ASN A N 1
ATOM 603 C CA . ASN A 1 81 ? -13.102 33.630 -69.901 1.00 44.75 81 ASN A CA 1
ATOM 604 C C . ASN A 1 81 ? -11.712 33.735 -70.556 1.00 44.75 81 ASN A C 1
ATOM 606 O O . ASN A 1 81 ? -10.825 34.472 -70.143 1.00 44.75 81 ASN A O 1
ATOM 610 N N . LEU A 1 82 ? -11.594 33.003 -71.671 1.00 50.34 82 LEU A N 1
ATOM 611 C CA . LEU A 1 82 ? -11.374 33.538 -73.027 1.00 50.34 82 LEU A CA 1
ATOM 612 C C . LEU A 1 82 ? -10.840 34.983 -73.135 1.00 50.34 82 LEU A C 1
ATOM 614 O O . LEU A 1 82 ? -11.605 35.941 -73.056 1.00 50.34 82 LEU A O 1
ATOM 618 N N . ILE A 1 83 ? -9.563 35.107 -73.509 1.00 49.69 83 ILE A N 1
ATOM 619 C CA . ILE A 1 83 ? -9.045 36.196 -74.353 1.00 49.69 83 ILE A CA 1
ATOM 620 C C . ILE A 1 83 ? -8.083 35.561 -75.373 1.00 49.69 83 ILE A C 1
ATOM 622 O O . ILE A 1 83 ? -7.045 35.034 -74.967 1.00 49.69 83 ILE A O 1
ATOM 626 N N . PRO A 1 84 ? -8.370 35.594 -76.687 1.00 54.59 84 PRO A N 1
ATOM 627 C CA . PRO A 1 84 ? -7.412 35.197 -77.705 1.00 54.59 84 PRO A CA 1
ATOM 628 C C . PRO A 1 84 ? -6.531 36.409 -78.026 1.00 54.59 84 PRO A C 1
ATOM 630 O O . PRO A 1 84 ? -6.931 37.295 -78.779 1.00 54.59 84 PRO A O 1
ATOM 633 N N . SER A 1 85 ? -5.332 36.480 -77.443 1.00 46.22 85 SER A N 1
ATOM 634 C CA . SER A 1 85 ? -4.319 37.443 -77.880 1.00 46.22 85 SER A CA 1
ATOM 635 C C . SER A 1 85 ? -3.273 36.749 -78.747 1.00 46.22 85 SER A C 1
ATOM 637 O O . SER A 1 85 ? -2.528 35.863 -78.333 1.00 46.22 85 SER A O 1
ATOM 639 N N . VAL A 1 86 ? -3.276 37.170 -80.006 1.00 53.38 86 VAL A N 1
ATOM 640 C CA . VAL A 1 86 ? -2.257 36.943 -81.022 1.00 53.38 86 VAL A CA 1
ATOM 641 C C . VAL A 1 86 ? -0.879 37.252 -80.428 1.00 53.38 86 VAL A C 1
ATOM 643 O O . VAL A 1 86 ? -0.569 38.408 -80.150 1.00 53.38 86 VAL A O 1
ATOM 646 N N . PHE A 1 87 ? -0.036 36.232 -80.248 1.00 49.47 87 PHE A N 1
ATOM 647 C CA . PHE A 1 87 ? 1.387 36.421 -79.972 1.00 49.47 87 PHE A CA 1
ATOM 648 C C . PHE A 1 87 ? 2.215 35.794 -81.087 1.00 49.47 87 PHE A C 1
ATOM 650 O O . PHE A 1 87 ? 2.369 34.580 -81.192 1.00 49.47 87 PHE A O 1
ATOM 657 N N . ASN A 1 88 ? 2.739 36.694 -81.915 1.00 49.34 88 ASN A N 1
ATOM 658 C CA . ASN A 1 88 ? 3.761 36.448 -82.914 1.00 49.34 88 ASN A CA 1
ATOM 659 C C . ASN A 1 88 ? 4.974 35.713 -82.327 1.00 49.34 88 ASN A C 1
ATOM 661 O O . ASN A 1 88 ? 5.364 35.911 -81.172 1.00 49.34 88 ASN A O 1
ATOM 665 N N . GLY A 1 89 ? 5.570 34.873 -83.173 1.00 54.62 89 GLY A N 1
ATOM 666 C CA . GLY A 1 89 ? 6.673 33.980 -82.855 1.00 54.62 89 GLY A CA 1
ATOM 667 C C . GLY A 1 89 ? 7.865 34.670 -82.194 1.00 54.62 89 GLY A C 1
ATOM 668 O O . GLY A 1 89 ? 8.425 35.617 -82.739 1.00 54.62 89 GLY A O 1
ATOM 669 N N . LYS A 1 90 ? 8.221 34.150 -81.012 1.00 56.50 90 LYS A N 1
ATOM 670 C CA . LYS A 1 90 ? 9.553 34.066 -80.370 1.00 56.50 90 LYS A CA 1
ATOM 671 C C . LYS A 1 90 ? 9.353 33.704 -78.886 1.00 56.50 90 LYS A C 1
ATOM 673 O O . LYS A 1 90 ? 9.609 34.502 -77.993 1.00 56.50 90 LYS A O 1
ATOM 678 N N . LYS A 1 91 ? 8.841 32.502 -78.599 1.00 56.62 91 LYS A N 1
ATOM 679 C CA . LYS A 1 91 ? 8.746 31.950 -77.232 1.00 56.62 91 LYS A CA 1
ATOM 680 C C . LYS A 1 91 ? 9.064 30.457 -77.263 1.00 56.62 91 LYS A C 1
ATOM 682 O O . LYS A 1 91 ? 8.168 29.631 -77.320 1.00 56.62 91 LYS A O 1
ATOM 687 N N . ALA A 1 92 ? 10.352 30.136 -77.262 1.00 55.44 92 ALA A N 1
ATOM 688 C CA . ALA A 1 92 ? 10.858 28.769 -77.151 1.00 55.44 92 ALA A CA 1
ATOM 689 C C . ALA A 1 92 ? 11.877 28.501 -76.008 1.00 55.44 92 ALA A C 1
ATOM 691 O O . ALA A 1 92 ? 12.203 27.338 -75.841 1.00 55.44 92 ALA A O 1
ATOM 692 N N . PRO A 1 93 ? 12.345 29.462 -75.167 1.00 55.88 93 PRO A N 1
ATOM 693 C CA . PRO A 1 93 ? 13.294 29.121 -74.086 1.00 55.88 93 PRO A CA 1
ATOM 694 C C . PRO A 1 93 ? 12.722 29.095 -72.648 1.00 55.88 93 PRO A C 1
ATOM 696 O O . PRO A 1 93 ? 13.490 28.975 -71.696 1.00 55.88 93 PRO A O 1
ATOM 699 N N . ILE A 1 94 ? 11.407 29.263 -72.436 1.00 56.91 94 ILE A N 1
ATOM 700 C CA . ILE A 1 94 ? 10.824 29.367 -71.073 1.00 56.91 94 ILE A CA 1
ATOM 701 C C . ILE A 1 94 ? 10.312 28.013 -70.547 1.00 56.91 94 ILE A C 1
ATOM 703 O O . ILE A 1 94 ? 10.382 27.767 -69.346 1.00 56.91 94 ILE A O 1
ATOM 707 N N . LEU A 1 95 ? 9.855 27.112 -71.424 1.00 55.75 95 LEU A N 1
ATOM 708 C CA . LEU A 1 95 ? 9.300 25.817 -71.010 1.00 55.75 95 LEU A CA 1
ATOM 709 C C . LEU A 1 95 ? 10.385 24.853 -70.488 1.00 55.75 95 LEU A C 1
ATOM 711 O O . LEU A 1 95 ? 10.171 24.183 -69.481 1.00 55.75 95 LEU A O 1
ATOM 715 N N . GLU A 1 96 ? 11.576 24.849 -71.099 1.00 60.47 96 GLU A N 1
ATOM 716 C CA . GLU A 1 96 ? 12.692 23.969 -70.702 1.00 60.47 96 GLU A CA 1
ATOM 717 C C . GLU A 1 96 ? 13.201 24.237 -69.277 1.00 60.47 96 GLU A C 1
ATOM 719 O O . GLU A 1 96 ? 13.544 23.302 -68.557 1.00 60.47 96 GLU A O 1
ATOM 724 N N . LYS A 1 97 ? 13.182 25.495 -68.814 1.00 68.56 97 LYS A N 1
ATOM 725 C CA . LYS A 1 97 ? 13.648 25.839 -67.458 1.00 68.56 97 LYS A CA 1
ATOM 726 C C . LYS A 1 97 ? 12.755 25.261 -66.355 1.00 68.56 97 LYS A C 1
ATOM 728 O O . LYS A 1 97 ? 13.247 24.967 -65.271 1.00 68.56 97 LYS A O 1
ATOM 733 N N . SER A 1 98 ? 11.460 25.085 -66.630 1.00 76.69 98 SER A N 1
ATOM 734 C CA . SER A 1 98 ? 10.494 24.579 -65.646 1.00 76.69 98 SER A CA 1
ATOM 735 C C . SER A 1 98 ? 10.617 23.071 -65.396 1.00 76.69 98 SER A C 1
ATOM 737 O O . SER A 1 98 ? 10.486 22.636 -64.255 1.00 76.69 98 SER A O 1
ATOM 739 N N . CYS A 1 99 ? 10.947 22.285 -66.428 1.00 81.75 99 CYS A N 1
ATOM 740 C CA . CYS A 1 99 ? 11.143 20.838 -66.301 1.00 81.75 99 CYS A CA 1
ATOM 741 C C . CYS A 1 99 ? 12.409 20.521 -65.498 1.00 81.75 99 CYS A C 1
ATOM 743 O O . CYS A 1 99 ? 12.369 19.736 -64.556 1.00 81.75 99 CYS A O 1
ATOM 745 N N . PHE A 1 100 ? 13.503 21.230 -65.792 1.00 81.56 100 PHE A N 1
ATOM 746 C CA . PHE A 1 100 ? 14.763 21.074 -65.065 1.00 81.56 100 PHE A CA 1
ATOM 747 C C . PHE A 1 100 ? 14.627 21.422 -63.572 1.00 81.56 100 PHE A C 1
ATOM 749 O O . PHE A 1 100 ? 15.194 20.756 -62.709 1.00 81.56 100 PHE A O 1
ATOM 756 N N . GLN A 1 101 ? 13.834 22.448 -63.240 1.00 85.81 101 GLN A N 1
ATOM 757 C CA . GLN A 1 101 ? 13.581 22.819 -61.847 1.00 85.81 101 GLN A CA 1
ATOM 758 C C . GLN A 1 101 ? 12.733 21.772 -61.104 1.00 85.81 101 GLN A C 1
ATOM 760 O O . GLN A 1 101 ? 13.000 21.509 -59.932 1.00 85.81 101 GLN A O 1
ATOM 765 N N . ALA A 1 102 ? 11.756 21.151 -61.772 1.00 87.88 102 ALA A N 1
ATOM 766 C CA . ALA A 1 102 ? 10.950 20.077 -61.191 1.00 87.88 102 ALA A CA 1
ATOM 767 C C . ALA A 1 102 ? 11.782 18.811 -60.923 1.00 87.88 102 ALA A C 1
ATOM 769 O O . ALA A 1 102 ? 11.663 18.217 -59.854 1.00 87.88 102 ALA A O 1
ATOM 770 N N . GLU A 1 103 ? 12.676 18.436 -61.841 1.00 90.56 103 GLU A N 1
ATOM 771 C CA . GLU A 1 103 ? 13.601 17.308 -61.649 1.00 90.56 103 GLU A CA 1
ATOM 772 C C . GLU A 1 103 ? 14.525 17.527 -60.445 1.00 90.56 103 GLU A C 1
ATOM 774 O O . GLU A 1 103 ? 14.691 16.632 -59.615 1.00 90.56 103 GLU A O 1
ATOM 779 N N . LEU A 1 104 ? 15.065 18.741 -60.293 1.00 93.12 104 LEU A N 1
ATOM 780 C CA . LEU A 1 104 ? 15.908 19.092 -59.149 1.00 93.12 104 LEU A CA 1
ATOM 781 C C . LEU A 1 104 ? 15.137 19.018 -57.817 1.00 93.12 104 LEU A C 1
ATOM 783 O O . LEU A 1 104 ? 15.680 18.565 -56.809 1.00 93.12 104 LEU A O 1
ATOM 787 N N . GLN A 1 105 ? 13.870 19.445 -57.808 1.00 94.56 105 GLN A N 1
ATOM 788 C CA . GLN A 1 105 ? 13.005 19.372 -56.626 1.00 94.56 105 GLN A CA 1
ATOM 789 C C . GLN A 1 105 ? 12.651 17.930 -56.255 1.00 94.56 105 GLN A C 1
ATOM 791 O O . GLN A 1 105 ? 12.701 17.579 -55.076 1.00 94.56 105 GLN A O 1
ATOM 796 N N . MET A 1 106 ? 12.348 17.085 -57.242 1.00 94.25 106 MET A N 1
ATOM 797 C CA . MET A 1 106 ? 12.082 15.663 -57.017 1.00 94.25 106 MET A CA 1
ATOM 798 C C . MET A 1 106 ? 13.315 14.949 -56.460 1.00 94.25 106 MET A C 1
ATOM 800 O O . MET A 1 106 ? 13.203 14.247 -55.458 1.00 94.25 106 MET A O 1
ATOM 804 N N . ALA A 1 107 ? 14.498 15.201 -57.026 1.00 95.44 107 ALA A N 1
ATOM 805 C CA . ALA A 1 107 ? 15.746 14.627 -56.527 1.00 95.44 107 ALA A CA 1
ATOM 806 C C . ALA A 1 107 ? 16.057 15.066 -55.083 1.00 95.44 107 ALA A C 1
ATOM 808 O O . ALA A 1 107 ? 16.492 14.255 -54.264 1.00 95.44 107 ALA A O 1
ATOM 809 N N . ALA A 1 108 ? 15.803 16.335 -54.739 1.00 96.06 108 ALA A N 1
ATOM 810 C CA . ALA A 1 108 ? 15.973 16.829 -53.373 1.00 96.06 108 ALA A CA 1
ATOM 811 C C . ALA A 1 108 ? 15.002 16.156 -52.386 1.00 96.06 108 ALA A C 1
ATOM 813 O O . ALA A 1 108 ? 15.418 15.740 -51.304 1.00 96.06 108 ALA A O 1
ATOM 814 N N . PHE A 1 109 ? 13.734 15.997 -52.777 1.00 96.19 109 PHE A N 1
ATOM 815 C CA . PHE A 1 109 ? 12.724 15.312 -51.969 1.00 96.19 109 PHE A CA 1
ATOM 816 C C . PHE A 1 109 ? 13.047 13.825 -51.774 1.00 96.19 109 PHE A C 1
ATOM 818 O O . PHE A 1 109 ? 12.929 13.304 -50.666 1.00 96.19 109 PHE A O 1
ATOM 825 N N . GLU A 1 110 ? 13.500 13.133 -52.822 1.00 96.62 110 GLU A N 1
ATOM 826 C CA . GLU A 1 110 ? 13.923 11.733 -52.726 1.00 96.62 110 GLU A CA 1
ATOM 827 C C . GLU A 1 110 ? 15.134 11.566 -51.802 1.00 96.62 110 GLU A C 1
ATOM 829 O O . GLU A 1 110 ? 15.149 10.656 -50.969 1.00 96.62 110 GLU A O 1
ATOM 834 N N . ALA A 1 111 ? 16.108 12.478 -51.878 1.00 96.94 111 ALA A N 1
ATOM 835 C CA . ALA A 1 111 ? 17.258 12.484 -50.980 1.00 96.94 111 ALA A CA 1
ATOM 836 C C . ALA A 1 111 ? 16.859 12.746 -49.516 1.00 96.94 111 ALA A C 1
ATOM 838 O O . ALA A 1 111 ? 17.412 12.130 -48.605 1.00 96.94 111 ALA A O 1
ATOM 839 N N . GLU A 1 112 ? 15.898 13.637 -49.265 1.00 96.75 112 GLU A N 1
ATOM 840 C CA . GLU A 1 112 ? 15.367 13.883 -47.919 1.00 96.75 112 GLU A CA 1
ATOM 841 C C . GLU A 1 112 ? 14.587 12.675 -47.386 1.00 96.75 112 GLU A C 1
ATOM 843 O O . GLU A 1 112 ? 14.821 12.228 -46.261 1.00 96.75 112 GLU A O 1
ATOM 848 N N . LYS A 1 113 ? 13.725 12.078 -48.214 1.00 97.81 113 LYS A N 1
ATOM 849 C CA . LYS A 1 113 ? 12.982 10.862 -47.868 1.00 97.81 113 LYS A CA 1
ATOM 850 C C . LYS A 1 113 ? 13.923 9.710 -47.515 1.00 97.81 113 LYS A C 1
ATOM 852 O O . LYS A 1 113 ? 13.670 9.012 -46.535 1.00 97.81 113 LYS A O 1
ATOM 857 N N . ALA A 1 114 ? 15.006 9.525 -48.271 1.00 97.31 114 ALA A N 1
ATOM 858 C CA . ALA A 1 114 ? 16.010 8.503 -47.984 1.00 97.31 114 ALA A CA 1
ATOM 859 C C . ALA A 1 114 ? 16.653 8.704 -46.600 1.00 97.31 114 ALA A C 1
ATOM 861 O O . ALA A 1 114 ? 16.744 7.748 -45.833 1.00 97.31 114 ALA A O 1
ATOM 862 N N . LYS A 1 115 ? 16.991 9.950 -46.233 1.00 97.62 115 LYS A N 1
ATOM 863 C CA . LYS A 1 115 ? 17.526 10.280 -44.898 1.00 97.62 115 LYS A CA 1
ATOM 864 C C . LYS A 1 115 ? 16.536 9.971 -43.775 1.00 97.62 115 LYS A C 1
ATOM 866 O O . LYS A 1 115 ? 16.936 9.484 -42.722 1.00 97.62 115 LYS A O 1
ATOM 871 N N . ILE A 1 116 ? 15.247 10.247 -43.984 1.00 97.38 116 ILE A N 1
ATOM 872 C CA . ILE A 1 116 ? 14.206 9.932 -42.995 1.00 97.38 116 ILE A CA 1
ATOM 873 C C . ILE A 1 116 ? 14.071 8.417 -42.825 1.00 97.38 116 ILE A C 1
ATOM 875 O O . ILE A 1 116 ? 13.998 7.945 -41.694 1.00 97.38 116 ILE A O 1
ATOM 879 N N . ILE A 1 117 ? 14.059 7.653 -43.922 1.00 97.81 117 ILE A N 1
ATOM 880 C CA . ILE A 1 117 ? 13.980 6.185 -43.872 1.00 97.81 117 ILE A CA 1
ATOM 881 C C . ILE A 1 117 ? 15.175 5.615 -43.102 1.00 97.81 117 ILE A C 1
ATOM 883 O O . ILE A 1 117 ? 14.972 4.851 -42.162 1.00 97.81 117 ILE A O 1
ATOM 887 N N . GLU A 1 118 ? 16.394 6.050 -43.426 1.00 98.12 118 GLU A N 1
ATOM 888 C CA . GLU A 1 118 ? 17.617 5.633 -42.729 1.00 98.12 118 GLU A CA 1
ATOM 889 C C . GLU A 1 118 ? 17.567 5.966 -41.227 1.00 98.12 118 GLU A C 1
ATOM 891 O O . GLU A 1 118 ? 17.898 5.132 -40.378 1.00 98.12 118 GLU A O 1
ATOM 896 N N . TRP A 1 119 ? 17.090 7.165 -40.873 1.00 97.31 119 TRP A N 1
ATOM 897 C CA . TRP A 1 119 ? 16.908 7.558 -39.476 1.00 97.31 119 TRP A CA 1
ATOM 898 C C . TRP A 1 119 ? 15.885 6.667 -38.756 1.00 97.31 119 TRP A C 1
ATOM 900 O O . TRP A 1 119 ? 16.159 6.202 -37.647 1.00 97.31 119 TRP A O 1
ATOM 910 N N . VAL A 1 120 ? 14.736 6.373 -39.378 1.00 98.19 120 VAL A N 1
ATOM 911 C CA . VAL A 1 120 ? 13.705 5.487 -38.806 1.00 98.19 120 VAL A CA 1
ATOM 912 C C . VAL A 1 120 ? 14.235 4.065 -38.625 1.00 98.19 120 VAL A C 1
ATOM 914 O O . VAL A 1 120 ? 14.012 3.463 -37.574 1.00 98.19 120 VAL A O 1
ATOM 917 N N . GLU A 1 121 ? 14.948 3.522 -39.611 1.00 97.94 121 GLU A N 1
ATOM 918 C CA . GLU A 1 121 ? 15.558 2.190 -39.527 1.00 97.94 121 GLU A CA 1
ATOM 919 C C . GLU A 1 121 ? 16.596 2.120 -38.408 1.00 97.94 121 GLU A C 1
ATOM 921 O O . GLU A 1 121 ? 16.601 1.165 -37.629 1.00 97.94 121 GLU A O 1
ATOM 926 N N . THR A 1 122 ? 17.401 3.172 -38.254 1.00 97.69 122 THR A N 1
ATOM 927 C CA . THR A 1 122 ? 18.352 3.297 -37.147 1.00 97.69 122 THR A CA 1
ATOM 928 C C . THR A 1 122 ? 17.627 3.311 -35.800 1.00 97.69 122 THR A C 1
ATOM 930 O O . THR A 1 122 ? 17.992 2.556 -34.901 1.00 97.69 122 THR A O 1
ATOM 933 N N . GLN A 1 123 ? 16.563 4.107 -35.642 1.00 97.81 123 GLN A N 1
ATOM 934 C CA . GLN A 1 123 ? 15.770 4.121 -34.403 1.00 97.81 123 GLN A CA 1
ATOM 935 C C . GLN A 1 123 ? 15.135 2.760 -34.109 1.00 97.81 123 GLN A C 1
ATOM 937 O O . GLN A 1 123 ? 15.159 2.297 -32.968 1.00 97.81 123 GLN A O 1
ATOM 942 N N . LYS A 1 124 ? 14.609 2.088 -35.137 1.00 98.19 124 LYS A N 1
ATOM 943 C CA . LYS A 1 124 ? 14.051 0.742 -35.009 1.00 98.19 124 LYS A CA 1
ATOM 944 C C . LYS A 1 124 ? 15.108 -0.256 -34.538 1.00 98.19 124 LYS A C 1
ATOM 946 O O . LYS A 1 124 ? 14.842 -1.020 -33.617 1.00 98.19 124 LYS A O 1
ATOM 951 N N . HIS A 1 125 ? 16.310 -0.206 -35.110 1.00 97.56 125 HIS A N 1
ATOM 952 C CA . HIS A 1 125 ? 17.428 -1.044 -34.685 1.00 97.56 125 HIS A CA 1
ATOM 953 C C . HIS A 1 125 ? 17.757 -0.846 -33.196 1.00 97.56 125 HIS A C 1
ATOM 955 O O . HIS A 1 125 ? 17.834 -1.823 -32.454 1.00 97.56 125 HIS A O 1
ATOM 961 N N . TRP A 1 126 ? 17.864 0.405 -32.734 1.00 97.44 126 TRP A N 1
ATOM 962 C CA . TRP A 1 126 ? 18.112 0.713 -31.319 1.00 97.44 126 TRP A CA 1
ATOM 963 C C . TRP A 1 126 ? 16.999 0.215 -30.388 1.00 97.44 126 TRP A C 1
ATOM 965 O O . TRP A 1 126 ? 17.280 -0.287 -29.297 1.00 97.44 126 TRP A O 1
ATOM 975 N N . LEU A 1 127 ? 15.733 0.331 -30.801 1.00 97.81 127 LEU A N 1
ATOM 976 C CA . LEU A 1 127 ? 14.597 -0.187 -30.034 1.00 97.81 127 LEU A CA 1
ATOM 977 C C . LEU A 1 127 ? 14.622 -1.717 -29.944 1.00 97.81 127 LEU A C 1
ATOM 979 O O . LEU A 1 127 ? 14.452 -2.258 -28.850 1.00 97.81 127 LEU A O 1
ATOM 983 N N . ASP A 1 128 ? 14.899 -2.402 -31.054 1.00 98.00 128 ASP A N 1
ATOM 984 C CA . ASP A 1 128 ? 15.004 -3.862 -31.093 1.00 98.00 128 ASP A CA 1
ATOM 985 C C . ASP A 1 128 ? 1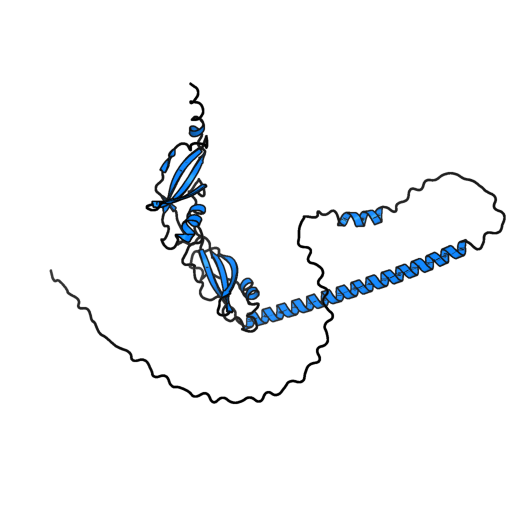6.166 -4.362 -30.216 1.00 98.00 128 ASP A C 1
ATOM 987 O O . ASP A 1 128 ? 16.028 -5.351 -29.489 1.00 98.00 128 ASP A O 1
ATOM 991 N N . GLU A 1 129 ? 17.317 -3.683 -30.244 1.00 98.00 129 GLU A N 1
ATOM 992 C CA . GLU A 1 129 ? 18.453 -4.000 -29.371 1.00 98.00 129 GLU A CA 1
ATOM 993 C C . GLU A 1 129 ? 18.118 -3.798 -27.893 1.00 98.00 129 GLU A C 1
ATOM 995 O O . GLU A 1 129 ? 18.402 -4.678 -27.074 1.00 98.00 129 GLU A O 1
ATOM 1000 N N . ARG A 1 130 ? 17.449 -2.691 -27.549 1.00 97.62 130 ARG A N 1
ATOM 1001 C CA . ARG A 1 130 ? 16.979 -2.433 -26.183 1.00 97.62 130 ARG A CA 1
ATOM 1002 C C . ARG A 1 130 ? 16.000 -3.510 -25.716 1.00 97.62 130 ARG A C 1
ATOM 1004 O O . ARG A 1 130 ? 16.134 -4.003 -24.599 1.00 97.62 130 ARG A O 1
ATOM 1011 N N . GLU A 1 131 ? 15.051 -3.918 -26.555 1.00 97.75 131 GLU A N 1
ATOM 1012 C CA . GLU A 1 131 ? 14.086 -4.972 -26.218 1.00 97.75 131 GLU A CA 1
ATOM 1013 C C . GLU A 1 131 ? 14.778 -6.332 -26.013 1.00 97.75 131 GLU A C 1
ATOM 1015 O O . GLU A 1 131 ? 14.452 -7.079 -25.086 1.00 97.75 131 GLU A O 1
ATOM 1020 N N . ARG A 1 132 ? 15.771 -6.674 -26.848 1.00 98.00 132 ARG A N 1
ATOM 1021 C CA . ARG A 1 132 ? 16.589 -7.886 -26.652 1.00 98.00 132 ARG A CA 1
ATOM 1022 C C . ARG A 1 132 ? 17.376 -7.829 -25.343 1.00 98.00 132 ARG A C 1
ATOM 1024 O O . ARG A 1 132 ? 17.408 -8.832 -24.630 1.00 98.00 132 ARG A O 1
ATOM 1031 N N . ALA A 1 133 ? 17.967 -6.679 -25.017 1.00 96.12 133 ALA A N 1
ATOM 1032 C CA . ALA A 1 133 ? 18.704 -6.485 -23.772 1.00 96.12 133 ALA A CA 1
ATOM 1033 C C . ALA A 1 133 ? 17.796 -6.644 -22.539 1.00 96.12 133 ALA A C 1
ATOM 1035 O O . ALA A 1 133 ? 18.162 -7.370 -21.615 1.00 96.12 133 ALA A O 1
ATOM 1036 N N . VAL A 1 134 ? 16.592 -6.059 -22.561 1.00 94.38 134 VAL A N 1
ATOM 1037 C CA . VAL A 1 134 ? 15.590 -6.203 -21.487 1.00 94.38 134 VAL A CA 1
ATOM 1038 C C . VAL A 1 134 ? 15.173 -7.664 -21.318 1.00 94.38 134 VAL A C 1
ATOM 1040 O O . VAL A 1 134 ? 15.301 -8.207 -20.224 1.00 94.38 134 VAL A O 1
ATOM 1043 N N . ARG A 1 135 ? 14.787 -8.358 -22.399 1.00 96.06 135 ARG A N 1
ATOM 1044 C CA . ARG A 1 135 ? 14.395 -9.781 -22.325 1.00 96.06 135 ARG A CA 1
ATOM 1045 C C . ARG A 1 135 ? 15.511 -10.684 -21.800 1.00 96.06 135 ARG A C 1
ATOM 1047 O O . ARG A 1 135 ? 15.244 -11.663 -21.101 1.00 96.06 135 ARG A O 1
ATOM 1054 N N . TYR A 1 136 ? 16.759 -10.398 -22.165 1.00 95.69 136 TYR A N 1
ATOM 1055 C CA . TYR A 1 136 ? 17.911 -11.133 -21.651 1.00 95.69 136 TYR A CA 1
ATOM 1056 C C . TYR A 1 136 ? 18.125 -1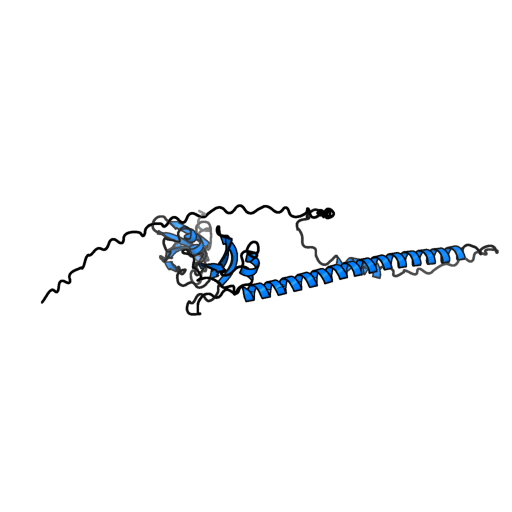0.870 -20.153 1.00 95.69 136 TYR A C 1
ATOM 1058 O O . TYR A 1 136 ? 18.352 -11.819 -19.399 1.00 95.69 136 TYR A O 1
ATOM 1066 N N . ALA A 1 137 ? 18.000 -9.612 -19.717 1.00 90.25 137 ALA A N 1
ATOM 1067 C CA . ALA A 1 137 ? 18.085 -9.236 -18.309 1.00 90.25 137 ALA A CA 1
ATOM 1068 C C . ALA A 1 137 ? 16.982 -9.906 -17.472 1.00 90.25 137 ALA A C 1
ATOM 1070 O O . ALA A 1 137 ? 17.302 -10.567 -16.487 1.00 90.25 137 ALA A O 1
ATOM 1071 N N . GLU A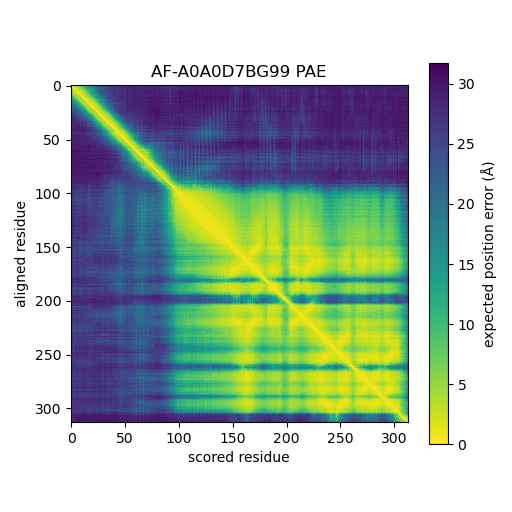 1 138 ? 15.721 -9.852 -17.913 1.00 90.69 138 GLU A N 1
ATOM 1072 C CA . GLU A 1 138 ? 14.578 -10.498 -17.246 1.00 90.69 138 GLU A CA 1
ATOM 1073 C C . GLU A 1 138 ? 14.746 -12.018 -17.131 1.00 90.69 138 GLU A C 1
ATOM 1075 O O . GLU A 1 138 ? 14.458 -12.615 -16.092 1.00 90.69 138 GLU A O 1
ATOM 1080 N N . ARG A 1 139 ? 15.233 -12.677 -18.193 1.00 94.25 139 ARG A N 1
ATOM 1081 C CA . ARG A 1 139 ? 15.494 -14.124 -18.168 1.00 94.25 139 ARG A CA 1
ATOM 1082 C C . ARG A 1 139 ? 16.565 -14.471 -17.141 1.00 94.25 139 ARG A C 1
ATOM 1084 O O . ARG A 1 139 ? 16.372 -15.391 -16.348 1.00 94.25 139 ARG A O 1
ATOM 1091 N N . ARG A 1 140 ? 17.675 -13.731 -17.150 1.00 91.94 140 ARG A N 1
ATOM 1092 C CA . ARG A 1 140 ? 18.779 -13.931 -16.208 1.00 91.94 140 ARG A CA 1
ATOM 1093 C C . ARG A 1 140 ? 18.335 -13.669 -14.770 1.00 91.94 140 ARG A C 1
ATOM 1095 O O . ARG A 1 140 ? 18.732 -14.410 -13.875 1.00 91.94 140 ARG A O 1
ATOM 1102 N N . ASP A 1 141 ? 17.518 -12.645 -14.549 1.00 89.88 141 ASP A N 1
ATOM 1103 C CA . ASP A 1 141 ? 16.966 -12.336 -13.233 1.00 89.88 141 ASP A CA 1
ATOM 1104 C C . ASP A 1 141 ? 16.025 -13.447 -12.742 1.00 89.88 141 ASP A C 1
ATOM 1106 O O . ASP A 1 141 ? 16.189 -13.962 -11.636 1.00 89.88 141 ASP A O 1
ATOM 1110 N N . ARG A 1 142 ? 15.136 -13.950 -13.607 1.00 88.94 142 ARG A N 1
ATOM 1111 C CA . ARG A 1 142 ? 14.274 -15.103 -13.297 1.00 88.94 142 ARG A CA 1
ATOM 1112 C C . ARG A 1 142 ? 15.076 -16.351 -12.923 1.00 88.94 142 ARG A C 1
ATOM 1114 O O . ARG A 1 142 ? 14.749 -17.019 -11.943 1.00 88.94 142 ARG A O 1
ATOM 1121 N N . GLU A 1 143 ? 16.120 -16.677 -13.684 1.00 92.06 143 GLU A N 1
ATOM 1122 C CA . GLU A 1 143 ? 17.016 -17.801 -13.379 1.00 92.06 143 GLU A CA 1
ATOM 1123 C C . GLU A 1 143 ? 17.723 -17.614 -12.031 1.00 92.06 143 GLU A C 1
ATOM 1125 O O . GLU A 1 143 ? 17.821 -18.561 -11.246 1.00 92.06 143 GLU A O 1
ATOM 1130 N N . ARG A 1 144 ? 18.167 -16.387 -11.729 1.00 90.81 144 ARG A N 1
ATOM 1131 C CA . ARG A 1 144 ? 18.761 -16.041 -10.431 1.00 90.81 144 ARG A CA 1
ATOM 1132 C C . ARG A 1 144 ? 17.778 -16.253 -9.289 1.00 90.81 144 ARG A C 1
ATOM 1134 O O . ARG A 1 144 ? 18.153 -16.906 -8.320 1.00 90.81 144 ARG A O 1
ATOM 1141 N N . ARG A 1 145 ? 16.532 -15.791 -9.415 1.00 88.25 145 ARG A N 1
ATOM 1142 C CA . ARG A 1 145 ? 15.494 -15.985 -8.388 1.00 88.25 145 ARG A CA 1
ATOM 1143 C C . ARG A 1 145 ? 15.178 -17.456 -8.152 1.00 88.25 145 ARG A C 1
ATOM 1145 O O . ARG A 1 145 ? 15.132 -17.896 -7.006 1.00 88.25 145 ARG A O 1
ATOM 1152 N N . MET A 1 146 ? 15.023 -18.232 -9.229 1.00 88.94 146 MET A N 1
ATOM 1153 C CA . MET A 1 146 ? 14.790 -19.676 -9.114 1.00 88.94 146 MET A CA 1
ATOM 1154 C C . MET A 1 146 ? 15.955 -20.387 -8.418 1.00 88.94 146 MET A C 1
ATOM 1156 O O . MET A 1 146 ? 15.728 -21.261 -7.586 1.00 88.94 146 MET A O 1
ATOM 1160 N N . LYS A 1 147 ? 17.199 -19.994 -8.716 1.00 93.38 147 LYS A N 1
ATOM 1161 C CA . LYS A 1 147 ? 18.393 -20.565 -8.081 1.00 93.38 147 LYS A CA 1
ATOM 1162 C C . LYS A 1 147 ? 18.556 -20.134 -6.622 1.00 93.38 147 LYS A C 1
ATOM 1164 O O . LYS A 1 147 ? 18.995 -20.940 -5.809 1.00 93.38 147 LYS A O 1
ATOM 1169 N N . ALA A 1 148 ? 18.228 -18.883 -6.309 1.00 91.81 148 ALA A N 1
ATOM 1170 C CA . ALA A 1 148 ? 18.280 -18.342 -4.956 1.00 91.81 148 ALA A CA 1
ATOM 1171 C C . ALA A 1 148 ? 17.239 -18.993 -4.032 1.00 91.81 148 ALA A C 1
ATOM 1173 O O . ALA A 1 148 ? 17.435 -19.008 -2.822 1.00 91.81 148 ALA A O 1
ATOM 1174 N N . MET A 1 149 ? 16.169 -19.572 -4.598 1.00 93.00 149 MET A N 1
ATOM 1175 C CA . MET A 1 149 ? 15.054 -20.141 -3.838 1.00 93.00 149 MET A CA 1
ATOM 1176 C C . MET A 1 149 ? 14.533 -19.126 -2.817 1.00 93.00 149 MET A C 1
ATOM 1178 O O . MET A 1 149 ? 14.509 -19.403 -1.621 1.00 93.00 149 MET A O 1
ATOM 1182 N N . VAL A 1 150 ? 14.187 -17.925 -3.287 1.00 92.25 150 VAL A N 1
ATOM 1183 C CA . VAL A 1 150 ? 13.652 -16.869 -2.421 1.00 92.25 150 VAL A CA 1
ATOM 1184 C C . VAL A 1 150 ? 12.312 -17.289 -1.829 1.00 92.25 150 VAL A C 1
ATOM 1186 O O . VAL A 1 150 ? 11.469 -17.875 -2.513 1.00 92.25 150 VAL A O 1
ATOM 1189 N N . TYR A 1 151 ? 12.117 -17.002 -0.548 1.00 92.88 151 TYR A N 1
ATOM 1190 C CA . TYR A 1 151 ? 10.877 -17.298 0.159 1.00 92.88 151 TYR A CA 1
ATOM 1191 C C . TYR A 1 151 ? 10.657 -16.297 1.289 1.00 92.88 151 TYR A C 1
ATOM 1193 O O . TYR A 1 151 ? 11.598 -15.682 1.786 1.00 92.88 151 TYR A O 1
ATOM 1201 N N . TRP A 1 152 ? 9.404 -16.144 1.702 1.00 94.12 152 TRP A N 1
ATOM 1202 C CA . TRP A 1 152 ? 9.049 -15.307 2.841 1.00 94.12 152 TRP A CA 1
ATOM 1203 C C . TRP A 1 152 ? 9.357 -16.016 4.155 1.00 94.12 152 TRP A C 1
ATOM 1205 O O . TRP A 1 152 ? 9.005 -17.184 4.332 1.00 94.12 152 TRP A O 1
ATOM 1215 N N . SER A 1 153 ? 9.974 -15.304 5.094 1.00 94.50 153 SER A N 1
ATOM 1216 C CA . SER A 1 153 ? 10.069 -15.745 6.480 1.00 94.50 153 SER A CA 1
ATOM 1217 C C . SER A 1 153 ? 8.678 -15.870 7.115 1.00 94.50 153 SER A C 1
ATOM 1219 O O . SER A 1 153 ? 7.657 -15.546 6.502 1.00 94.50 153 SER A O 1
ATOM 1221 N N . ILE A 1 154 ? 8.621 -16.385 8.347 1.00 92.12 154 ILE A N 1
ATOM 1222 C CA . ILE A 1 154 ? 7.356 -16.521 9.077 1.00 92.12 154 ILE A CA 1
ATOM 1223 C C . ILE A 1 154 ? 6.719 -15.128 9.205 1.00 92.12 154 ILE A C 1
ATOM 1225 O O . ILE A 1 154 ? 7.334 -14.260 9.834 1.00 92.12 154 ILE A O 1
ATOM 1229 N N . PRO A 1 155 ? 5.513 -14.906 8.646 1.00 92.69 155 PRO A N 1
ATOM 1230 C CA . PRO A 1 155 ? 4.880 -13.600 8.695 1.00 92.69 155 PRO A CA 1
ATOM 1231 C C . PRO A 1 155 ? 4.606 -13.178 10.136 1.00 92.69 155 PRO A C 1
ATOM 1233 O O . PRO A 1 155 ? 4.091 -13.954 10.944 1.00 92.69 155 PRO A O 1
ATOM 1236 N N . LYS A 1 156 ? 4.942 -11.932 10.449 1.00 93.50 156 LYS A N 1
ATOM 1237 C CA . LYS A 1 156 ? 4.690 -11.297 11.736 1.00 93.50 156 LYS A CA 1
ATOM 1238 C C . LYS A 1 156 ? 3.506 -10.360 11.578 1.00 93.50 156 LYS A C 1
ATOM 1240 O O . LYS A 1 156 ? 3.520 -9.462 10.742 1.00 93.50 156 LYS A O 1
ATOM 1245 N N . LYS A 1 157 ? 2.465 -10.597 12.369 1.00 91.69 157 LYS A N 1
ATOM 1246 C CA . LYS A 1 157 ? 1.323 -9.692 12.469 1.00 91.69 157 LYS A CA 1
ATOM 1247 C C . LYS A 1 157 ? 1.717 -8.505 13.341 1.00 91.69 157 LYS A C 1
ATOM 1249 O O . LYS A 1 157 ? 2.362 -8.703 14.372 1.00 91.69 157 LYS A O 1
ATOM 1254 N N . ASP A 1 158 ? 1.308 -7.310 12.946 1.00 91.19 158 ASP A N 1
ATOM 1255 C CA . ASP A 1 158 ? 1.516 -6.119 13.757 1.00 91.19 158 ASP A CA 1
ATOM 1256 C C . ASP A 1 158 ? 0.802 -6.271 15.100 1.00 91.19 158 ASP A C 1
ATOM 1258 O O . ASP A 1 158 ? -0.294 -6.836 15.191 1.00 91.19 158 ASP A O 1
ATOM 1262 N N . GLU A 1 159 ? 1.427 -5.754 16.157 1.00 88.19 159 GLU A N 1
ATOM 1263 C CA . GLU A 1 159 ? 0.838 -5.794 17.494 1.00 88.19 159 GLU A CA 1
ATOM 1264 C C . GLU A 1 159 ? -0.491 -5.032 17.522 1.00 88.19 159 GLU A C 1
ATOM 1266 O O . GLU A 1 159 ? -1.447 -5.487 18.152 1.00 88.19 159 GLU A O 1
ATOM 1271 N N . ALA A 1 160 ? -0.557 -3.907 16.799 1.00 89.56 160 ALA A N 1
ATOM 1272 C CA . ALA A 1 160 ? -1.720 -3.042 16.684 1.00 89.56 160 ALA A CA 1
ATOM 1273 C C . ALA A 1 160 ? -2.585 -3.350 15.453 1.00 89.56 160 ALA A C 1
ATOM 1275 O O . ALA A 1 160 ? -2.090 -3.637 14.366 1.00 89.56 160 ALA A O 1
ATOM 1276 N N . CYS A 1 161 ? -3.904 -3.243 15.617 1.00 91.38 161 CYS A N 1
ATOM 1277 C CA . CYS A 1 161 ? -4.828 -3.209 14.485 1.00 91.38 161 CYS A CA 1
ATOM 1278 C C . CYS A 1 161 ? -4.750 -1.850 13.786 1.00 91.38 161 CYS A C 1
ATOM 1280 O O . CYS A 1 161 ? -4.622 -0.822 14.450 1.00 91.38 161 CYS A O 1
ATOM 1282 N N . MET A 1 162 ? -4.851 -1.843 12.457 1.00 92.00 162 MET A N 1
ATOM 1283 C CA . MET A 1 162 ? -4.861 -0.598 11.680 1.00 92.00 162 MET A CA 1
ATOM 1284 C C . MET A 1 162 ? -6.272 -0.011 11.590 1.00 92.00 162 MET A C 1
ATOM 1286 O O . MET A 1 162 ? -6.439 1.203 11.632 1.00 92.00 162 MET A O 1
ATOM 1290 N N . ALA A 1 163 ? -7.278 -0.880 11.478 1.00 93.44 163 ALA A N 1
ATOM 1291 C CA . ALA A 1 163 ? -8.694 -0.538 11.383 1.00 93.44 163 ALA A CA 1
ATOM 1292 C C . ALA A 1 163 ? -9.558 -1.757 11.761 1.00 93.44 163 ALA A C 1
ATOM 1294 O O . ALA A 1 163 ? -9.037 -2.847 12.023 1.00 93.44 163 ALA A O 1
ATOM 1295 N N . TRP A 1 164 ? -10.883 -1.587 11.788 1.00 94.00 164 TRP A N 1
ATOM 1296 C CA . TRP A 1 164 ? -11.824 -2.674 12.040 1.00 94.00 164 TRP A CA 1
ATOM 1297 C C . TRP A 1 164 ? -11.584 -3.826 11.063 1.00 94.00 164 TRP A C 1
ATOM 1299 O O . TRP A 1 164 ? -11.654 -3.648 9.848 1.00 94.00 164 TRP A O 1
ATOM 1309 N N . LYS A 1 165 ? -11.283 -5.005 11.616 1.00 92.75 165 LYS A N 1
ATOM 1310 C CA . LYS A 1 165 ? -10.891 -6.242 10.922 1.00 92.75 165 LYS A CA 1
ATOM 1311 C C . LYS A 1 165 ? -9.589 -6.180 10.121 1.00 92.75 165 LYS A C 1
ATOM 1313 O O . LYS A 1 165 ? -9.299 -7.125 9.390 1.00 92.75 165 LYS A O 1
ATOM 1318 N N . TRP A 1 166 ? -8.826 -5.095 10.207 1.00 93.38 166 TRP A N 1
ATOM 1319 C CA . TRP A 1 166 ? -7.640 -4.876 9.383 1.00 93.38 166 TRP A CA 1
ATOM 1320 C C . TRP A 1 166 ? -6.379 -4.888 10.241 1.00 93.38 166 TRP A C 1
ATOM 1322 O O . TRP A 1 166 ? -6.271 -4.157 11.232 1.00 93.38 166 TRP A O 1
ATOM 1332 N N . ARG A 1 167 ? -5.391 -5.683 9.829 1.00 92.31 167 ARG A N 1
ATOM 1333 C CA . ARG A 1 167 ? -4.096 -5.781 10.508 1.00 92.31 167 ARG A CA 1
ATOM 1334 C C . ARG A 1 167 ? -2.951 -5.777 9.506 1.00 92.31 167 ARG A C 1
ATOM 1336 O O . ARG A 1 167 ? -3.044 -6.411 8.455 1.00 92.31 167 ARG A O 1
ATOM 1343 N N . GLY A 1 168 ? -1.886 -5.056 9.840 1.00 93.38 168 GLY A N 1
ATOM 1344 C CA . GLY A 1 168 ? -0.655 -5.083 9.068 1.00 93.38 168 GLY A CA 1
ATOM 1345 C C . GLY A 1 168 ? 0.097 -6.385 9.313 1.00 93.38 168 GLY A C 1
ATOM 1346 O O . GLY A 1 168 ? 0.061 -6.962 10.404 1.00 93.38 168 GLY A O 1
ATOM 1347 N N . VAL A 1 169 ? 0.719 -6.899 8.264 1.00 93.94 169 VAL A N 1
ATOM 1348 C CA . VAL A 1 169 ? 1.545 -8.100 8.312 1.00 93.94 169 VAL A CA 1
ATOM 1349 C C . VAL A 1 169 ? 2.847 -7.800 7.602 1.00 93.94 169 VAL A C 1
ATOM 1351 O O . VAL A 1 169 ? 2.852 -7.237 6.507 1.00 93.94 169 VAL A O 1
ATOM 1354 N N . THR A 1 170 ? 3.948 -8.204 8.218 1.00 95.56 170 THR A N 1
ATOM 1355 C CA . THR A 1 170 ? 5.293 -8.041 7.679 1.00 95.56 170 THR A CA 1
ATOM 1356 C C . THR A 1 170 ? 5.987 -9.388 7.558 1.00 95.56 170 THR A C 1
ATOM 1358 O O . THR A 1 170 ? 5.759 -10.303 8.350 1.00 95.56 170 THR A O 1
ATOM 1361 N N . ALA A 1 171 ? 6.829 -9.539 6.542 1.00 96.00 171 ALA A N 1
ATOM 1362 C CA . ALA A 1 171 ? 7.670 -10.719 6.375 1.00 96.00 171 ALA A CA 1
ATOM 1363 C C . ALA A 1 171 ? 8.970 -10.334 5.674 1.00 96.00 171 ALA A C 1
ATOM 1365 O O . ALA A 1 171 ? 8.992 -9.482 4.787 1.00 96.00 171 ALA A O 1
ATOM 1366 N N . GLU A 1 172 ? 10.052 -10.987 6.070 1.00 95.62 172 GLU A N 1
ATOM 1367 C CA . GLU A 1 172 ? 11.376 -10.789 5.487 1.00 95.62 172 GLU A CA 1
ATOM 1368 C C . GLU A 1 172 ? 11.559 -11.724 4.291 1.00 95.62 172 GLU A C 1
ATOM 1370 O O . GLU A 1 172 ? 11.200 -12.903 4.354 1.00 95.62 172 GLU A O 1
ATOM 1375 N N . LEU A 1 173 ? 12.106 -11.210 3.192 1.00 95.12 173 LEU A N 1
ATOM 1376 C CA . LEU A 1 173 ? 12.441 -12.012 2.024 1.00 95.12 173 LEU A CA 1
ATOM 1377 C C . LEU A 1 173 ? 13.802 -12.682 2.235 1.00 95.12 173 LEU A C 1
ATOM 1379 O O . LEU A 1 173 ? 14.845 -12.029 2.220 1.00 95.12 173 LEU A O 1
ATOM 1383 N N . MET A 1 174 ? 13.788 -14.000 2.396 1.00 94.88 174 MET A N 1
ATOM 1384 C CA . MET A 1 174 ? 14.978 -14.800 2.668 1.00 94.88 174 MET A CA 1
ATOM 1385 C C . MET A 1 174 ? 15.716 -15.178 1.378 1.00 94.88 174 MET A C 1
ATOM 1387 O O . MET A 1 174 ? 15.127 -15.253 0.297 1.00 94.88 174 MET A O 1
ATOM 1391 N N . ASN A 1 175 ? 17.010 -15.487 1.517 1.00 94.00 175 ASN A N 1
ATOM 1392 C CA . ASN A 1 175 ? 17.911 -15.915 0.438 1.00 94.00 175 ASN A CA 1
ATOM 1393 C C . ASN A 1 175 ? 18.090 -14.901 -0.705 1.00 94.00 175 ASN A C 1
ATOM 1395 O O . ASN A 1 175 ? 18.409 -15.287 -1.831 1.00 94.00 175 ASN A O 1
ATOM 1399 N N . VAL A 1 176 ? 17.916 -13.605 -0.443 1.00 91.88 176 VAL A N 1
ATOM 1400 C CA . VAL A 1 176 ? 18.243 -12.563 -1.425 1.00 91.88 176 VAL A CA 1
ATOM 1401 C C . VAL A 1 176 ? 19.773 -12.462 -1.550 1.00 91.88 176 VAL A C 1
ATOM 1403 O O . VAL A 1 176 ? 20.442 -12.230 -0.543 1.00 91.88 176 VAL A O 1
ATOM 1406 N N . PRO A 1 177 ? 20.361 -12.657 -2.747 1.00 88.56 177 PRO A N 1
ATOM 1407 C CA . PRO A 1 177 ? 21.801 -12.515 -2.949 1.00 88.56 177 PRO A CA 1
ATOM 1408 C C . PRO A 1 177 ? 22.284 -11.104 -2.603 1.00 88.56 177 PRO A C 1
ATOM 1410 O O . PRO A 1 177 ? 21.622 -10.131 -2.944 1.00 88.56 177 PRO A O 1
ATOM 1413 N N . GLU A 1 178 ? 23.456 -10.974 -1.979 1.00 84.62 178 GLU A N 1
ATOM 1414 C CA . GLU A 1 178 ? 24.002 -9.674 -1.548 1.00 84.62 178 GLU A CA 1
ATOM 1415 C C . GLU A 1 178 ? 24.276 -8.721 -2.728 1.00 84.62 178 GLU A C 1
ATOM 1417 O O . GLU A 1 178 ? 24.136 -7.508 -2.594 1.00 84.62 178 GLU A O 1
ATOM 1422 N N . ASP A 1 179 ? 24.589 -9.260 -3.912 1.00 81.00 179 ASP A N 1
ATOM 1423 C CA . ASP A 1 179 ? 24.768 -8.491 -5.152 1.00 81.00 179 ASP A CA 1
ATOM 1424 C C . ASP A 1 179 ? 23.446 -7.982 -5.757 1.00 81.00 179 ASP A C 1
ATOM 1426 O O . ASP A 1 179 ? 23.475 -7.082 -6.594 1.00 81.00 179 ASP A O 1
ATOM 1430 N N . VAL A 1 180 ? 22.310 -8.550 -5.329 1.00 72.88 180 VAL A N 1
ATOM 1431 C CA . VAL A 1 180 ? 20.928 -8.173 -5.708 1.00 72.88 180 VAL A CA 1
ATOM 1432 C C . VAL A 1 180 ? 20.111 -7.686 -4.498 1.00 72.88 180 VAL A C 1
ATOM 1434 O O . VAL A 1 180 ? 18.929 -7.345 -4.594 1.00 72.88 180 VAL A O 1
ATOM 1437 N N . ALA A 1 181 ? 20.786 -7.469 -3.366 1.00 61.03 181 ALA A N 1
ATOM 1438 C CA . ALA A 1 181 ? 20.462 -6.368 -2.468 1.00 61.03 181 ALA A CA 1
ATOM 1439 C C . ALA A 1 181 ? 20.568 -5.057 -3.300 1.00 61.03 181 ALA A C 1
ATOM 1441 O O . ALA A 1 181 ? 20.577 -5.117 -4.502 1.00 61.03 181 ALA A O 1
ATOM 1442 N N . MET A 1 182 ? 20.627 -3.827 -2.819 1.00 61.34 182 MET A N 1
ATOM 1443 C CA . MET A 1 182 ? 20.394 -2.617 -3.664 1.00 61.34 182 MET A CA 1
ATOM 1444 C C . MET A 1 182 ? 18.976 -2.571 -4.314 1.00 61.34 182 MET A C 1
ATOM 1446 O O . MET A 1 182 ? 18.183 -1.728 -3.895 1.00 61.34 182 MET A O 1
ATOM 1450 N N . ASP A 1 183 ? 18.609 -3.515 -5.197 1.00 75.50 183 ASP A N 1
ATOM 1451 C CA . ASP A 1 183 ? 17.384 -3.580 -6.020 1.00 75.50 183 ASP A CA 1
ATOM 1452 C C . ASP A 1 183 ? 16.338 -4.620 -5.561 1.00 75.50 183 ASP A C 1
ATOM 1454 O O . ASP A 1 183 ? 15.283 -4.768 -6.179 1.00 75.50 183 ASP A O 1
ATOM 1458 N N . GLY A 1 184 ? 16.561 -5.315 -4.440 1.00 81.00 184 GLY A N 1
ATOM 1459 C CA . GLY A 1 184 ? 15.687 -6.400 -3.953 1.00 81.00 184 GLY A CA 1
ATOM 1460 C C . GLY A 1 184 ? 14.199 -6.051 -3.729 1.00 81.00 184 GLY A C 1
ATOM 1461 O O . GLY A 1 184 ? 13.390 -6.945 -3.487 1.00 81.00 184 GLY A O 1
ATOM 1462 N N . ARG A 1 185 ? 13.797 -4.777 -3.856 1.00 87.06 185 ARG A N 1
ATOM 1463 C CA . ARG A 1 185 ? 12.383 -4.358 -3.861 1.00 87.06 185 ARG A CA 1
ATOM 1464 C C . ARG A 1 185 ? 11.598 -4.951 -5.034 1.00 87.06 185 ARG A C 1
ATOM 1466 O O . ARG A 1 185 ? 10.431 -5.289 -4.856 1.00 87.06 185 ARG A O 1
ATOM 1473 N N . GLU A 1 186 ? 12.215 -5.092 -6.209 1.00 89.06 186 GLU A N 1
ATOM 1474 C CA . GLU A 1 186 ? 11.553 -5.691 -7.379 1.00 89.06 186 GLU A CA 1
ATOM 1475 C C . GLU A 1 186 ? 11.258 -7.176 -7.129 1.00 89.06 186 GLU A C 1
ATOM 1477 O O . GLU A 1 186 ? 10.133 -7.640 -7.315 1.00 89.06 186 GLU A O 1
ATOM 1482 N N . TRP A 1 187 ? 12.229 -7.890 -6.554 1.00 91.44 187 TRP A N 1
ATOM 1483 C CA . TRP A 1 187 ? 12.064 -9.283 -6.139 1.00 91.44 187 TRP A CA 1
ATOM 1484 C C . TRP A 1 187 ? 10.978 -9.438 -5.071 1.00 91.44 187 TRP A C 1
ATOM 1486 O O . TRP A 1 187 ? 10.184 -10.374 -5.129 1.00 91.44 187 TRP A O 1
ATOM 1496 N N . CYS A 1 188 ? 10.903 -8.503 -4.127 1.00 92.56 188 CYS A N 1
ATOM 1497 C CA . CYS A 1 188 ? 9.873 -8.471 -3.093 1.00 92.56 188 CYS A CA 1
ATOM 1498 C C . CYS A 1 188 ? 8.461 -8.277 -3.666 1.00 92.56 188 CYS A C 1
ATOM 1500 O O . CYS A 1 188 ? 7.550 -9.005 -3.280 1.00 92.56 188 CYS A O 1
ATOM 1502 N N . LYS A 1 189 ? 8.282 -7.395 -4.658 1.00 91.00 189 LYS A N 1
ATOM 1503 C CA . LYS A 1 189 ? 6.989 -7.202 -5.336 1.00 91.00 189 LYS A CA 1
ATOM 1504 C C . LYS A 1 189 ? 6.541 -8.438 -6.124 1.00 91.00 189 LYS A C 1
ATOM 1506 O O . LYS A 1 189 ? 5.349 -8.724 -6.204 1.00 91.00 189 LYS A O 1
ATOM 1511 N N . GLU A 1 190 ? 7.482 -9.140 -6.746 1.00 90.12 190 GLU A N 1
ATOM 1512 C CA . GLU A 1 190 ? 7.179 -10.279 -7.616 1.00 90.12 190 GLU A CA 1
ATOM 1513 C C . GLU A 1 190 ? 7.092 -11.624 -6.880 1.00 90.12 190 GLU A C 1
ATOM 1515 O O . GLU A 1 190 ? 6.541 -12.584 -7.424 1.00 90.12 190 GLU A O 1
ATOM 1520 N N . THR A 1 191 ? 7.619 -11.723 -5.657 1.00 90.94 191 THR A N 1
ATOM 1521 C CA . THR A 1 191 ? 7.577 -12.973 -4.889 1.00 90.94 191 THR A CA 1
ATOM 1522 C C . THR A 1 191 ? 6.177 -13.185 -4.307 1.00 90.94 191 THR A C 1
ATOM 1524 O O . THR A 1 191 ? 5.728 -12.391 -3.478 1.00 90.94 191 THR A O 1
ATOM 1527 N N . PRO A 1 192 ? 5.470 -14.271 -4.673 1.00 90.06 192 PRO A N 1
ATOM 1528 C CA . PRO A 1 192 ? 4.107 -14.497 -4.209 1.00 90.06 192 PRO A CA 1
ATOM 1529 C C . PRO A 1 192 ? 4.070 -14.692 -2.691 1.00 90.06 192 PRO A C 1
ATOM 1531 O O . PRO A 1 192 ? 4.758 -15.555 -2.144 1.00 90.06 192 PRO A O 1
ATOM 1534 N N . PHE A 1 193 ? 3.241 -13.903 -2.011 1.00 87.69 193 PHE A N 1
ATOM 1535 C CA . PHE A 1 193 ? 2.994 -14.031 -0.578 1.00 87.69 193 PHE A CA 1
ATOM 1536 C C . PHE A 1 193 ? 1.878 -15.041 -0.308 1.00 87.69 193 PHE A C 1
ATOM 1538 O O . PHE A 1 193 ? 0.830 -15.011 -0.954 1.00 87.69 193 PHE A O 1
ATOM 1545 N N . LYS A 1 194 ? 2.105 -15.947 0.645 1.00 82.19 194 LYS A N 1
ATOM 1546 C CA . LYS A 1 194 ? 1.108 -16.914 1.118 1.00 82.19 194 LYS A CA 1
ATOM 1547 C C . LYS A 1 194 ? 1.095 -16.880 2.638 1.00 82.19 194 LYS A C 1
ATOM 1549 O O . LYS A 1 194 ? 2.073 -17.276 3.269 1.00 82.19 194 LYS A O 1
ATOM 1554 N N . LEU A 1 195 ? 0.001 -16.393 3.213 1.00 72.62 195 LEU A N 1
ATOM 1555 C CA . LEU A 1 195 ? -0.160 -16.318 4.657 1.00 72.62 195 LEU A CA 1
ATOM 1556 C C . LEU A 1 195 ? -0.617 -17.685 5.192 1.00 72.62 195 LEU A C 1
ATOM 1558 O O . LEU A 1 195 ? -1.781 -18.054 5.072 1.00 72.62 195 LEU A O 1
ATOM 1562 N N . GLY A 1 196 ? 0.325 -18.446 5.754 1.00 66.06 196 GLY A N 1
ATOM 1563 C CA . GLY A 1 196 ? 0.054 -19.713 6.441 1.00 66.06 196 GLY A CA 1
ATOM 1564 C C . GLY A 1 196 ? -0.335 -20.898 5.544 1.00 66.06 196 GLY A C 1
ATOM 1565 O O . GLY A 1 196 ? -0.376 -20.825 4.317 1.00 66.06 196 GLY A O 1
ATOM 1566 N N . ASP A 1 197 ? -0.611 -22.029 6.194 1.00 57.47 197 ASP A N 1
ATOM 1567 C CA . ASP A 1 197 ? -0.997 -23.321 5.606 1.00 57.47 197 ASP A CA 1
ATOM 1568 C C . ASP A 1 197 ? -2.502 -23.421 5.273 1.00 57.47 197 ASP A C 1
ATOM 1570 O O . ASP A 1 197 ? -3.022 -24.514 5.045 1.00 57.47 197 ASP A O 1
ATOM 1574 N N . GLY A 1 198 ? -3.211 -22.285 5.244 1.00 55.12 198 GLY A N 1
ATOM 1575 C CA . GLY A 1 198 ? -4.651 -22.219 4.982 1.00 55.12 198 GLY A CA 1
ATOM 1576 C C . GLY A 1 198 ? -5.546 -22.483 6.199 1.00 55.12 198 GLY A C 1
ATOM 1577 O O . GLY A 1 198 ? -6.739 -22.714 6.015 1.00 55.12 198 GLY A O 1
ATOM 1578 N N . ARG A 1 199 ? -5.006 -22.474 7.430 1.00 49.50 199 ARG A N 1
ATOM 1579 C CA . ARG A 1 199 ? -5.790 -22.690 8.666 1.00 49.50 199 ARG A CA 1
ATOM 1580 C C . ARG A 1 199 ? -6.207 -21.420 9.410 1.00 49.50 199 ARG A C 1
ATOM 1582 O O . ARG A 1 199 ? -7.099 -21.496 10.251 1.00 49.50 199 ARG A O 1
ATOM 1589 N N . GLU A 1 200 ? -5.597 -20.272 9.124 1.00 54.25 200 GLU A N 1
ATOM 1590 C CA . GLU A 1 200 ? -6.003 -18.986 9.704 1.00 54.25 200 GLU A CA 1
ATOM 1591 C C . GLU A 1 200 ? -6.907 -18.225 8.726 1.00 54.25 200 GLU A C 1
ATOM 1593 O O . GLU A 1 200 ? -6.543 -17.994 7.578 1.00 54.25 200 GLU A O 1
ATOM 1598 N N . ASN A 1 201 ? -8.098 -17.834 9.189 1.00 52.91 201 ASN A N 1
ATOM 1599 C CA . ASN A 1 201 ? -9.191 -17.238 8.405 1.00 52.91 201 ASN A CA 1
ATOM 1600 C C . ASN A 1 201 ? -8.910 -15.832 7.817 1.00 52.91 201 ASN A C 1
ATOM 1602 O O . ASN A 1 201 ? -9.849 -15.164 7.379 1.00 52.91 201 ASN A O 1
ATOM 1606 N N . SER A 1 202 ? -7.662 -15.353 7.779 1.00 57.66 202 SER A N 1
ATOM 1607 C CA . SER A 1 202 ? -7.320 -14.108 7.078 1.00 57.66 202 SER A CA 1
ATOM 1608 C C . SER A 1 202 ? -7.346 -14.375 5.575 1.00 57.66 202 SER A C 1
ATOM 1610 O O . SER A 1 202 ? -6.351 -14.780 4.972 1.00 57.66 202 SER A O 1
ATOM 1612 N N . THR A 1 203 ? -8.528 -14.231 4.987 1.00 61.44 203 THR A N 1
ATOM 1613 C CA . THR A 1 203 ? -8.790 -14.753 3.642 1.00 61.44 203 THR A CA 1
ATOM 1614 C C . THR A 1 203 ? -8.216 -13.830 2.563 1.00 61.44 203 THR A C 1
ATOM 1616 O O . THR A 1 203 ? -7.892 -14.302 1.478 1.00 61.44 203 THR A O 1
ATOM 1619 N N . ASN A 1 204 ? -8.007 -12.540 2.868 1.00 84.31 204 ASN A N 1
ATOM 1620 C CA . ASN A 1 204 ? -7.543 -11.554 1.893 1.00 84.31 204 ASN A CA 1
ATOM 1621 C C . ASN A 1 204 ? -6.474 -10.629 2.487 1.00 84.31 204 ASN A C 1
ATOM 1623 O O . ASN A 1 204 ? -6.762 -9.837 3.389 1.00 84.31 204 ASN A O 1
ATOM 1627 N N . CYS A 1 205 ? -5.257 -10.710 1.946 1.00 89.12 205 CYS A N 1
ATOM 1628 C CA . CYS A 1 205 ? -4.173 -9.776 2.226 1.00 89.12 205 CYS A CA 1
ATOM 1629 C C . CYS A 1 205 ? -3.780 -9.033 0.952 1.00 89.12 205 CYS A C 1
ATOM 1631 O O . CYS A 1 205 ? -3.518 -9.652 -0.080 1.00 89.12 205 CYS A O 1
ATOM 1633 N N . GLU A 1 206 ? -3.704 -7.712 1.041 1.00 92.25 206 GLU A N 1
ATOM 1634 C CA . GLU A 1 206 ? -3.311 -6.832 -0.052 1.00 92.25 206 GLU A CA 1
ATOM 1635 C C . GLU A 1 206 ? -1.878 -6.350 0.151 1.00 92.25 206 GLU A C 1
ATOM 1637 O O . GLU A 1 206 ? -1.482 -5.970 1.252 1.00 92.25 206 GLU A O 1
ATOM 1642 N N . TYR A 1 207 ? -1.082 -6.387 -0.915 1.00 92.62 207 TYR A N 1
ATOM 1643 C CA . TYR A 1 207 ? 0.294 -5.903 -0.888 1.00 92.62 207 TYR A CA 1
ATOM 1644 C C . TYR A 1 207 ? 0.326 -4.375 -0.779 1.00 92.62 207 TYR A C 1
ATOM 1646 O O . TYR A 1 207 ? -0.279 -3.679 -1.594 1.00 92.62 207 TYR A O 1
ATOM 1654 N N . VAL A 1 208 ? 1.068 -3.866 0.205 1.00 95.12 208 VAL A N 1
ATOM 1655 C CA . VAL A 1 208 ? 1.230 -2.427 0.457 1.00 95.12 208 VAL A CA 1
ATOM 1656 C C . VAL A 1 208 ? 2.549 -1.928 -0.118 1.00 95.12 208 VAL A C 1
ATOM 1658 O O . VAL A 1 208 ? 2.593 -0.893 -0.783 1.00 95.12 208 VAL 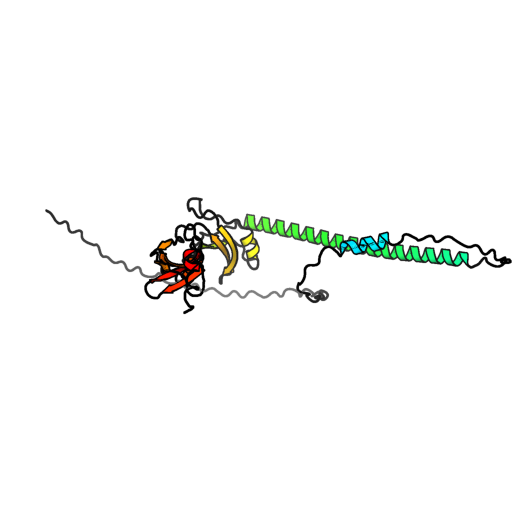A O 1
ATOM 1661 N N . GLY A 1 209 ? 3.641 -2.652 0.128 1.00 94.81 209 GLY A N 1
ATOM 1662 C CA . GLY A 1 209 ? 4.963 -2.166 -0.237 1.00 94.81 209 GLY A CA 1
ATOM 1663 C C . GLY A 1 209 ? 6.111 -3.062 0.201 1.00 94.81 209 GLY A C 1
ATOM 1664 O O . GLY A 1 209 ? 5.925 -4.061 0.892 1.00 94.81 209 GLY A O 1
ATOM 1665 N N . CYS A 1 210 ? 7.309 -2.650 -0.210 1.00 94.69 210 CYS A N 1
ATOM 1666 C CA . CYS A 1 210 ? 8.574 -3.277 0.137 1.00 94.69 210 CYS A CA 1
ATOM 1667 C C . CYS A 1 210 ? 9.552 -2.217 0.630 1.00 94.69 210 CYS A C 1
ATOM 1669 O O . CYS A 1 210 ? 9.834 -1.234 -0.076 1.00 94.69 210 CYS A O 1
ATOM 1671 N N . GLU A 1 211 ? 10.125 -2.453 1.798 1.00 93.38 211 GLU A N 1
ATOM 1672 C CA . GLU A 1 211 ? 11.159 -1.606 2.366 1.00 93.38 211 GLU A CA 1
ATOM 1673 C C . GLU A 1 211 ? 12.423 -2.396 2.681 1.00 93.38 211 GLU A C 1
ATOM 1675 O O . GLU A 1 211 ? 12.521 -3.601 2.441 1.00 93.38 211 GLU A O 1
ATOM 1680 N N . ARG A 1 212 ? 13.438 -1.665 3.130 1.00 91.00 212 ARG A N 1
ATOM 1681 C CA . ARG A 1 212 ? 14.701 -2.241 3.561 1.00 91.00 212 ARG A CA 1
ATOM 1682 C C . ARG A 1 212 ? 14.963 -1.791 4.975 1.00 91.00 212 ARG A C 1
ATOM 1684 O O . ARG A 1 212 ? 14.826 -0.601 5.260 1.00 91.00 212 ARG A O 1
ATOM 1691 N N . ASP A 1 213 ? 15.326 -2.737 5.822 1.00 90.81 213 ASP A N 1
ATOM 1692 C CA . ASP A 1 213 ? 15.672 -2.438 7.202 1.00 90.81 213 ASP A CA 1
ATOM 1693 C C . ASP A 1 213 ? 17.118 -1.915 7.316 1.00 90.81 213 ASP A C 1
ATOM 1695 O O . ASP A 1 213 ? 17.846 -1.760 6.327 1.00 90.81 213 ASP A O 1
ATOM 1699 N N . SER A 1 214 ? 17.548 -1.622 8.545 1.00 89.88 214 SER A N 1
ATOM 1700 C CA . SER A 1 214 ? 18.911 -1.160 8.837 1.00 89.88 214 SER A CA 1
ATOM 1701 C C . SER A 1 214 ? 20.000 -2.193 8.538 1.00 89.88 214 SER A C 1
ATOM 1703 O O . SER A 1 214 ? 21.172 -1.832 8.450 1.00 89.88 214 SER A O 1
ATOM 1705 N N . GLU A 1 215 ? 19.627 -3.463 8.400 1.00 90.06 215 GLU A N 1
ATOM 1706 C CA . GLU A 1 215 ? 20.521 -4.587 8.122 1.00 90.06 215 GLU A CA 1
ATOM 1707 C C . GLU A 1 215 ? 20.529 -4.955 6.629 1.00 90.06 215 GLU A C 1
ATOM 1709 O O . GLU A 1 215 ? 21.209 -5.898 6.230 1.00 90.06 215 GLU A O 1
ATOM 1714 N N . ASN A 1 216 ? 19.860 -4.150 5.787 1.00 87.69 216 ASN A N 1
ATOM 1715 C CA . ASN A 1 216 ? 19.747 -4.318 4.336 1.00 87.69 216 ASN A CA 1
ATOM 1716 C C . ASN A 1 216 ? 18.905 -5.541 3.913 1.00 87.69 216 ASN A C 1
ATOM 1718 O O . ASN A 1 216 ? 18.923 -5.909 2.729 1.00 87.69 216 ASN A O 1
ATOM 1722 N N . ASN A 1 217 ? 18.128 -6.115 4.837 1.00 92.19 217 ASN A N 1
ATOM 1723 C CA . ASN A 1 217 ? 17.128 -7.136 4.541 1.00 92.19 217 ASN A CA 1
ATOM 1724 C C . ASN A 1 217 ? 15.943 -6.493 3.818 1.00 92.19 217 ASN A C 1
ATOM 1726 O O . ASN A 1 217 ? 15.672 -5.299 3.961 1.00 92.19 217 ASN A O 1
ATOM 1730 N N . VAL A 1 218 ? 15.233 -7.279 3.013 1.00 94.31 218 VAL A N 1
ATOM 1731 C CA . VAL A 1 218 ? 14.063 -6.798 2.275 1.00 94.31 218 VAL A CA 1
ATOM 1732 C C . VAL A 1 218 ? 12.803 -7.229 3.011 1.00 94.31 218 VAL A C 1
ATOM 1734 O O . VAL A 1 218 ? 12.560 -8.424 3.163 1.00 94.31 218 VAL A O 1
ATOM 1737 N N . ILE A 1 219 ? 11.998 -6.262 3.443 1.00 95.94 219 ILE A N 1
ATOM 1738 C CA . ILE A 1 219 ? 10.768 -6.494 4.202 1.00 95.94 219 ILE A CA 1
ATOM 1739 C C . ILE A 1 219 ? 9.571 -6.183 3.309 1.00 95.94 219 ILE A C 1
ATOM 1741 O O . ILE A 1 219 ? 9.474 -5.096 2.738 1.00 95.94 219 ILE A O 1
ATOM 1745 N N . GLY A 1 220 ? 8.671 -7.151 3.162 1.00 95.94 220 GLY A N 1
ATOM 1746 C CA . GLY A 1 220 ? 7.375 -6.956 2.525 1.00 95.94 220 GLY A CA 1
ATOM 1747 C C . GLY A 1 220 ? 6.312 -6.581 3.555 1.00 95.94 220 GLY A C 1
ATOM 1748 O O . GLY A 1 220 ? 6.344 -7.062 4.690 1.00 95.94 220 GLY A O 1
ATOM 1749 N N . HIS A 1 221 ? 5.367 -5.739 3.141 1.00 96.25 221 HIS A N 1
ATOM 1750 C CA . HIS A 1 221 ? 4.244 -5.279 3.954 1.00 96.25 221 HIS A CA 1
ATOM 1751 C C . HIS A 1 221 ? 2.926 -5.595 3.255 1.00 96.25 221 HIS A C 1
ATOM 1753 O O . HIS A 1 221 ? 2.739 -5.285 2.072 1.00 96.25 221 HIS A O 1
ATOM 1759 N N . TRP A 1 222 ? 1.988 -6.151 4.015 1.00 95.38 222 TRP A N 1
ATOM 1760 C CA . TRP A 1 222 ? 0.635 -6.455 3.571 1.00 95.38 222 TRP A CA 1
ATOM 1761 C C . TRP A 1 222 ? -0.392 -5.931 4.569 1.00 95.38 222 TRP A C 1
ATOM 1763 O O . TRP A 1 222 ? -0.134 -5.859 5.768 1.00 95.38 222 TRP A O 1
ATOM 1773 N N . THR A 1 223 ? -1.580 -5.609 4.070 1.00 94.00 223 THR A N 1
ATOM 1774 C CA . THR A 1 223 ? -2.766 -5.345 4.887 1.00 94.00 223 THR A CA 1
ATOM 1775 C C . THR A 1 223 ? -3.702 -6.529 4.760 1.00 94.00 223 THR A C 1
ATOM 1777 O O . THR A 1 223 ? -4.195 -6.808 3.671 1.00 94.00 223 THR A O 1
ATOM 1780 N N . CYS A 1 224 ? -3.946 -7.231 5.858 1.00 92.31 224 CYS A N 1
ATOM 1781 C CA . CYS A 1 224 ? -4.867 -8.356 5.893 1.00 92.31 224 CYS A CA 1
ATOM 1782 C C . CYS A 1 224 ? -6.212 -7.931 6.475 1.00 92.31 224 CYS A C 1
ATOM 1784 O O . CYS A 1 224 ? -6.265 -7.219 7.479 1.00 92.31 224 CYS A O 1
ATOM 1786 N N . THR A 1 225 ? -7.285 -8.392 5.842 1.00 91.81 225 THR A N 1
ATOM 1787 C CA . THR A 1 225 ? -8.675 -8.146 6.246 1.00 91.81 225 THR A CA 1
ATOM 1788 C C . THR A 1 225 ? -9.282 -9.379 6.922 1.00 91.81 225 THR A C 1
ATOM 1790 O O . THR A 1 225 ? -8.712 -10.473 6.871 1.00 91.81 225 THR A O 1
ATOM 1793 N N . ASP A 1 226 ? -10.432 -9.190 7.576 1.00 89.62 226 ASP A N 1
ATOM 1794 C CA . ASP A 1 226 ? -11.139 -10.207 8.368 1.00 89.62 226 ASP A CA 1
ATOM 1795 C C . ASP A 1 226 ? -10.301 -10.824 9.503 1.00 89.62 226 ASP A C 1
ATOM 1797 O O . ASP A 1 226 ? -10.494 -11.978 9.886 1.00 89.62 226 ASP A O 1
ATOM 1801 N N . GLU A 1 227 ? -9.394 -10.042 10.100 1.00 88.75 227 GLU A N 1
ATOM 1802 C CA . GLU A 1 227 ? -8.652 -10.498 11.275 1.00 88.75 227 GLU A CA 1
ATOM 1803 C C . GLU A 1 227 ? -9.554 -10.530 12.524 1.00 88.75 227 GLU A C 1
ATOM 1805 O O . GLU A 1 227 ? -10.109 -9.518 12.959 1.00 88.75 227 GLU A O 1
ATOM 1810 N N . ILE A 1 228 ? -9.655 -11.716 13.126 1.00 86.56 228 ILE A N 1
ATOM 1811 C CA . ILE A 1 228 ? -10.484 -12.073 14.280 1.00 86.56 228 ILE A CA 1
ATOM 1812 C C . ILE A 1 228 ? -10.161 -11.185 15.483 1.00 86.56 228 ILE A C 1
ATOM 1814 O O . ILE A 1 228 ? -11.067 -10.757 16.195 1.00 86.56 228 ILE A O 1
ATOM 1818 N N . TYR A 1 229 ? -8.880 -10.879 15.682 1.00 86.88 229 TYR A N 1
ATOM 1819 C CA . TYR A 1 229 ? -8.399 -10.066 16.800 1.00 86.88 229 TYR A CA 1
ATOM 1820 C C . TYR A 1 229 ? -8.535 -8.554 16.583 1.00 86.88 229 TYR A C 1
ATOM 1822 O O . TYR A 1 229 ? -8.226 -7.788 17.490 1.00 86.88 229 TYR A O 1
ATOM 1830 N N . CYS A 1 230 ? -8.963 -8.117 15.397 1.00 90.88 230 CYS A N 1
ATOM 1831 C CA . CYS A 1 230 ? -9.229 -6.709 15.094 1.00 90.88 230 CYS A CA 1
ATOM 1832 C C . CYS A 1 230 ? -10.727 -6.412 15.024 1.00 90.88 230 CYS A C 1
ATOM 1834 O O . CYS A 1 230 ? -11.149 -5.466 14.360 1.00 90.88 230 CYS A O 1
ATOM 1836 N N . ASN A 1 231 ? -11.544 -7.219 15.701 1.00 91.88 231 ASN A N 1
ATOM 1837 C CA . ASN A 1 231 ? -12.967 -6.962 15.828 1.00 91.88 231 ASN A CA 1
ATOM 1838 C C . ASN A 1 231 ? -13.235 -6.045 17.018 1.00 91.88 231 ASN A C 1
ATOM 1840 O O . ASN A 1 231 ? -12.861 -6.330 18.145 1.00 91.88 231 ASN A O 1
ATOM 1844 N N . THR A 1 232 ? -13.952 -4.967 16.747 1.00 93.69 232 THR A N 1
ATOM 1845 C CA . THR A 1 232 ? -14.551 -4.085 17.748 1.00 93.69 232 THR A CA 1
ATOM 1846 C C . THR A 1 232 ? -16.043 -3.989 17.473 1.00 93.69 232 THR A C 1
ATOM 1848 O O . THR A 1 232 ? -16.513 -4.309 16.374 1.00 93.69 232 THR A O 1
ATOM 1851 N N . TRP A 1 233 ? -16.808 -3.585 18.481 1.00 95.62 233 TRP A N 1
ATOM 1852 C CA . TRP A 1 233 ? -18.262 -3.471 18.386 1.00 95.62 233 TRP A CA 1
ATOM 1853 C C . TRP A 1 233 ? -18.777 -2.310 19.238 1.00 95.62 233 TRP A C 1
ATOM 1855 O O . TRP A 1 233 ? -18.068 -1.793 20.100 1.00 95.62 233 TRP A O 1
ATOM 1865 N N . TRP A 1 234 ? -20.009 -1.879 18.978 1.00 96.69 234 TRP A N 1
ATOM 1866 C CA . TRP A 1 234 ? -20.615 -0.717 19.626 1.00 96.69 234 TRP A CA 1
ATOM 1867 C C . TRP A 1 234 ? -21.499 -1.117 20.808 1.00 96.69 234 TRP A C 1
ATOM 1869 O O . TRP A 1 234 ? -22.417 -1.923 20.652 1.00 96.69 234 TRP A O 1
ATOM 1879 N N . LYS A 1 235 ? -21.253 -0.518 21.976 1.00 95.94 235 LYS A N 1
ATOM 1880 C CA . LYS A 1 235 ? -21.997 -0.737 23.224 1.00 95.94 235 LYS A CA 1
ATOM 1881 C C . LYS A 1 235 ? -22.548 0.565 23.801 1.00 95.94 235 LYS A C 1
ATOM 1883 O O . LYS A 1 235 ? -22.289 1.635 23.266 1.00 95.94 235 LYS A O 1
ATOM 1888 N N . ASP A 1 236 ? -23.305 0.464 24.892 1.00 95.38 236 ASP A N 1
ATOM 1889 C CA . ASP A 1 236 ? -23.796 1.614 25.668 1.00 95.38 236 ASP A CA 1
ATOM 1890 C C . ASP A 1 236 ? -24.545 2.651 24.810 1.00 95.38 236 ASP A C 1
ATOM 1892 O O . ASP A 1 236 ? -24.240 3.843 24.801 1.00 95.38 236 ASP A O 1
ATOM 1896 N N . TYR A 1 237 ? -25.538 2.158 24.062 1.00 97.00 237 TYR A N 1
ATOM 1897 C CA . TYR A 1 237 ? -26.406 2.974 23.216 1.00 97.00 237 TYR A CA 1
ATOM 1898 C C . TYR A 1 237 ? -27.057 4.114 23.998 1.00 97.00 237 TYR A C 1
ATOM 1900 O O . TYR A 1 237 ? -27.791 3.878 24.961 1.00 97.00 237 TYR A O 1
ATOM 1908 N N . THR A 1 238 ? -26.850 5.338 23.521 1.00 97.31 238 THR A N 1
ATOM 1909 C CA . THR A 1 238 ? -27.448 6.550 24.072 1.00 97.31 238 THR A CA 1
ATOM 1910 C C . THR A 1 238 ? -28.085 7.369 22.952 1.00 97.31 238 THR A C 1
ATOM 1912 O O . THR A 1 238 ? -27.500 7.598 21.896 1.00 97.31 238 THR A O 1
ATOM 1915 N N . ASN A 1 239 ? -29.330 7.791 23.173 1.00 97.06 239 ASN A N 1
ATOM 1916 C CA . ASN A 1 239 ? -30.080 8.656 22.268 1.00 97.06 239 ASN A CA 1
ATOM 1917 C C . ASN A 1 239 ? -30.117 10.056 22.875 1.00 97.06 239 ASN A C 1
ATOM 1919 O O . ASN A 1 239 ? -30.902 10.318 23.787 1.00 97.06 239 ASN A O 1
ATOM 1923 N N . ASP A 1 240 ? -29.277 10.945 22.355 1.00 96.00 240 ASP A N 1
ATOM 1924 C CA . ASP A 1 240 ? -29.125 12.317 22.849 1.00 96.00 240 ASP A CA 1
ATOM 1925 C C . ASP A 1 240 ? -30.234 13.255 22.335 1.00 96.00 240 ASP A C 1
ATOM 1927 O O . ASP A 1 240 ? -30.260 14.449 22.637 1.00 96.00 240 ASP A O 1
ATOM 1931 N N . GLY A 1 241 ? -31.188 12.713 21.571 1.00 95.75 241 GLY A N 1
ATOM 1932 C CA . GLY A 1 241 ? -32.318 13.448 21.022 1.00 95.75 241 GLY A CA 1
ATOM 1933 C C . GLY A 1 241 ? -31.960 14.255 19.774 1.00 95.75 241 GLY A C 1
ATOM 1934 O O . GLY A 1 241 ? -31.017 13.950 19.046 1.00 95.75 241 GLY A O 1
ATOM 1935 N N . CYS A 1 242 ? -32.776 15.264 19.473 1.00 95.56 242 CYS A N 1
ATOM 1936 C CA . CYS A 1 242 ? -32.622 16.065 18.261 1.00 95.56 242 CYS A CA 1
ATOM 1937 C C . CYS A 1 242 ? -31.393 16.973 18.332 1.00 95.56 242 CYS A C 1
ATOM 1939 O O . CYS A 1 242 ? -31.229 17.746 19.280 1.00 95.56 242 CYS A O 1
ATOM 1941 N N . GLN A 1 243 ? -30.555 16.924 17.296 1.00 94.12 243 GLN A N 1
ATOM 1942 C CA . GLN A 1 243 ? -29.306 17.668 17.273 1.00 94.12 243 GLN A CA 1
ATOM 1943 C C . GLN A 1 243 ? -29.561 19.164 17.057 1.00 94.12 243 GLN A C 1
ATOM 1945 O O . GLN A 1 243 ? -30.039 19.603 16.007 1.00 94.12 243 GLN A O 1
ATOM 1950 N N . LYS A 1 244 ? -29.161 19.983 18.034 1.00 90.00 244 LYS A N 1
ATOM 1951 C CA . LYS A 1 244 ? -29.225 21.444 17.909 1.00 90.00 244 LYS A CA 1
ATOM 1952 C C . LYS A 1 244 ? -28.375 21.912 16.722 1.00 90.00 244 LYS A C 1
ATOM 1954 O O . LYS A 1 244 ? -27.196 21.580 16.630 1.00 90.00 244 LYS A O 1
ATOM 1959 N N . GLY A 1 245 ? -28.970 22.717 15.841 1.00 88.38 245 GLY A N 1
ATOM 1960 C CA . GLY A 1 245 ? -28.302 23.250 14.649 1.00 88.38 245 GLY A CA 1
ATOM 1961 C C . GLY A 1 245 ? -28.271 22.296 13.451 1.00 88.38 245 GLY A C 1
ATOM 1962 O O . GLY A 1 245 ? -27.724 22.666 12.415 1.00 88.38 245 GLY A O 1
ATOM 1963 N N . ARG A 1 246 ? -28.874 21.103 13.558 1.00 90.62 246 ARG A N 1
ATOM 1964 C CA . ARG A 1 246 ? -29.046 20.173 12.434 1.00 90.62 246 ARG A CA 1
ATOM 1965 C C . ARG A 1 246 ? -30.488 19.640 12.399 1.00 90.62 246 ARG A C 1
ATOM 1967 O O . ARG A 1 246 ? -30.739 18.525 12.855 1.00 90.62 246 ARG A O 1
ATOM 1974 N N . PRO A 1 247 ? -31.451 20.434 11.892 1.00 90.50 247 PRO A N 1
ATOM 1975 C CA . PRO A 1 247 ? -32.852 20.028 11.828 1.00 90.50 247 PRO A CA 1
ATOM 1976 C C . PRO A 1 247 ? -33.028 18.699 11.090 1.00 90.50 247 PRO A C 1
ATOM 1978 O O . PRO A 1 247 ? -32.313 18.395 10.131 1.00 90.50 247 PRO A O 1
ATOM 1981 N N . GLY A 1 248 ? -33.977 17.891 11.557 1.00 94.06 248 GLY A N 1
ATOM 1982 C CA . GLY A 1 248 ? -34.256 16.575 10.984 1.00 94.06 248 GLY A CA 1
ATOM 1983 C C . GLY A 1 248 ? -33.205 15.502 11.267 1.00 94.06 248 GLY A C 1
ATOM 1984 O O . GLY A 1 248 ? -33.242 14.467 10.615 1.00 94.06 248 GLY A O 1
ATOM 1985 N N . HIS A 1 249 ? -32.280 15.735 12.203 1.00 96.19 249 HIS A N 1
ATOM 1986 C CA . HIS A 1 249 ? -31.305 14.736 12.632 1.00 96.19 249 HIS A CA 1
ATOM 1987 C C . HIS A 1 249 ? -31.355 14.518 14.144 1.00 96.19 249 HIS A C 1
ATOM 1989 O O . HIS A 1 249 ? -31.476 15.462 14.933 1.00 96.19 249 HIS A O 1
ATOM 1995 N N . ARG A 1 250 ? -31.202 13.260 14.540 1.00 96.38 250 ARG A N 1
ATOM 1996 C CA . ARG A 1 250 ? -31.065 12.799 15.917 1.00 96.38 250 ARG A CA 1
ATOM 1997 C C . ARG A 1 250 ? -29.625 12.373 16.166 1.00 96.38 250 ARG A C 1
ATOM 1999 O O . ARG A 1 250 ? -29.036 11.681 15.339 1.00 96.38 250 ARG A O 1
ATOM 2006 N N . LEU A 1 251 ? -29.073 12.783 17.300 1.00 97.50 251 LEU A N 1
ATOM 2007 C CA . LEU A 1 251 ? -27.755 12.350 17.735 1.00 97.50 251 LEU A CA 1
ATOM 2008 C C . LEU A 1 251 ? -27.875 11.033 18.506 1.00 97.50 251 LEU A C 1
ATOM 2010 O O . LEU A 1 251 ? -28.624 10.924 19.479 1.00 97.50 251 LEU A O 1
ATOM 2014 N N . ILE A 1 252 ? -27.126 10.037 18.052 1.00 98.06 252 ILE A N 1
ATOM 2015 C CA . ILE A 1 252 ? -26.944 8.756 18.724 1.00 98.06 252 ILE A CA 1
ATOM 2016 C C . ILE A 1 252 ? -25.467 8.618 19.066 1.00 98.06 252 ILE A C 1
ATOM 2018 O O . ILE A 1 252 ? -24.607 8.863 18.217 1.00 98.06 252 ILE A O 1
ATOM 2022 N N . THR A 1 253 ? -25.175 8.207 20.293 1.00 97.94 253 THR A N 1
ATOM 2023 C CA . THR A 1 253 ? -23.818 7.966 20.778 1.00 97.94 253 THR A CA 1
ATOM 2024 C C . THR A 1 253 ? -23.686 6.541 21.304 1.00 97.94 253 THR A C 1
ATOM 2026 O O . THR A 1 253 ? -24.609 5.987 21.901 1.00 97.94 253 THR A O 1
ATOM 2029 N N . MET A 1 254 ? -22.546 5.908 21.025 1.00 97.75 254 MET A N 1
ATOM 2030 C CA . MET A 1 254 ? -22.233 4.548 21.477 1.00 97.75 254 MET A CA 1
ATOM 2031 C C . MET A 1 254 ? -20.747 4.448 21.823 1.00 97.75 254 MET A C 1
ATOM 2033 O O . MET A 1 254 ? -19.907 5.033 21.137 1.00 97.75 254 MET A O 1
ATOM 2037 N N . GLN A 1 255 ? -20.406 3.684 22.857 1.00 96.81 255 GLN A N 1
ATOM 2038 C CA . GLN A 1 255 ? -19.021 3.413 23.230 1.00 96.81 255 GLN A CA 1
ATOM 2039 C C . GLN A 1 255 ? -18.447 2.288 22.359 1.00 96.81 255 GLN A C 1
ATOM 2041 O O . GLN A 1 255 ? -19.091 1.260 22.150 1.00 96.81 255 GLN A O 1
ATOM 2046 N N . LEU A 1 256 ? -17.214 2.445 21.884 1.00 95.75 256 LEU A N 1
ATOM 2047 C CA . LEU A 1 256 ? -16.477 1.383 21.208 1.00 95.75 256 LEU A CA 1
ATOM 2048 C C . LEU A 1 256 ? -15.936 0.389 22.245 1.00 95.75 256 LEU A C 1
ATOM 2050 O O . LEU A 1 256 ? -15.190 0.752 23.157 1.00 95.75 256 LEU A O 1
ATOM 2054 N N . ALA A 1 257 ? -16.318 -0.872 22.100 1.00 93.62 257 ALA A N 1
ATOM 2055 C CA . ALA A 1 257 ? -15.917 -1.975 22.959 1.00 93.62 257 ALA A CA 1
ATOM 2056 C C . ALA A 1 257 ? -14.819 -2.830 22.318 1.00 93.62 257 ALA A C 1
ATOM 2058 O O . ALA A 1 257 ? -14.611 -2.785 21.107 1.00 93.62 257 ALA A O 1
ATOM 2059 N N . ASP A 1 258 ? -14.158 -3.636 23.154 1.00 90.31 258 ASP A N 1
ATOM 2060 C CA . ASP A 1 258 ? -13.065 -4.542 22.765 1.00 90.31 258 ASP A CA 1
ATOM 2061 C C . ASP A 1 258 ? -11.846 -3.828 22.153 1.00 90.31 258 ASP A C 1
ATOM 2063 O O . ASP A 1 258 ? -11.049 -4.383 21.400 1.00 90.31 258 ASP A O 1
ATOM 2067 N N . LEU A 1 259 ? -11.684 -2.546 22.490 1.00 85.81 259 LEU A N 1
ATOM 2068 C CA . LEU A 1 259 ? -10.506 -1.786 22.117 1.00 85.81 259 LEU A CA 1
ATOM 2069 C C . LEU A 1 259 ? -9.341 -2.195 23.028 1.00 85.81 259 LEU A C 1
ATOM 2071 O O . LEU A 1 259 ? -9.289 -1.811 24.198 1.00 85.81 259 LEU A O 1
ATOM 2075 N N . HIS A 1 260 ? -8.404 -2.978 22.499 1.00 78.69 260 HIS A N 1
ATOM 2076 C CA . HIS A 1 260 ? -7.232 -3.403 23.260 1.00 78.69 260 HIS A CA 1
ATOM 2077 C C . HIS A 1 260 ? -6.377 -2.181 23.672 1.00 78.69 260 HIS A C 1
ATOM 2079 O O . HIS A 1 260 ? -6.165 -1.287 22.848 1.00 78.69 260 HIS A O 1
ATOM 2085 N N . PRO A 1 261 ? -5.814 -2.126 24.898 1.00 67.38 261 PRO A N 1
ATOM 2086 C CA . PRO A 1 261 ? -5.038 -0.970 25.380 1.00 67.38 261 PRO A CA 1
ATOM 2087 C C . PRO A 1 261 ? -3.831 -0.592 24.509 1.00 67.38 261 PRO A C 1
ATOM 2089 O O . PRO A 1 261 ? -3.417 0.564 24.463 1.00 67.38 261 PRO A O 1
ATOM 2092 N N . LEU A 1 262 ? -3.281 -1.568 23.782 1.00 62.47 262 LEU A N 1
ATOM 2093 C CA . LEU A 1 262 ? -2.179 -1.375 22.834 1.00 62.47 262 LEU A CA 1
ATOM 2094 C C . LEU A 1 262 ? -2.596 -0.549 21.602 1.00 62.47 262 LEU A C 1
ATOM 2096 O O . LEU A 1 262 ? -1.743 -0.110 20.840 1.00 62.47 262 LEU A O 1
ATOM 2100 N N . TYR A 1 263 ? -3.898 -0.319 21.405 1.00 63.34 263 TYR A N 1
ATOM 2101 C CA . TYR A 1 263 ? -4.467 0.326 20.222 1.00 63.34 263 TYR A CA 1
ATOM 2102 C C . TYR A 1 263 ? -4.820 1.791 20.461 1.00 63.34 263 TYR A C 1
ATOM 2104 O O . TYR A 1 263 ? -5.541 2.365 19.657 1.00 63.34 263 TYR A O 1
ATOM 2112 N N . HIS A 1 264 ? -4.338 2.436 21.529 1.00 67.06 264 HIS A N 1
ATOM 2113 C CA . HIS A 1 264 ? -4.660 3.849 21.778 1.00 67.06 264 HIS A CA 1
ATOM 2114 C C . HIS A 1 264 ? -4.294 4.769 20.601 1.00 67.06 264 HIS A C 1
ATOM 2116 O O . HIS A 1 264 ? -5.049 5.689 20.298 1.00 67.06 264 HIS A O 1
ATOM 2122 N N . SER A 1 265 ? -3.191 4.495 19.895 1.00 71.50 265 SER A N 1
ATOM 2123 C CA . SER A 1 265 ? -2.818 5.221 18.672 1.00 71.50 265 SER A CA 1
ATOM 2124 C C . SER A 1 265 ? -3.771 4.948 17.500 1.00 71.50 265 SER A C 1
ATOM 2126 O O . SER A 1 265 ? -4.026 5.847 16.705 1.00 71.50 265 SER A O 1
ATOM 2128 N N . ALA A 1 266 ? -4.337 3.742 17.425 1.00 84.25 266 ALA A N 1
ATOM 2129 C CA . ALA A 1 266 ? -5.275 3.313 16.389 1.00 84.25 266 ALA A CA 1
ATOM 2130 C C . ALA A 1 266 ? -6.754 3.488 16.783 1.00 84.25 266 ALA A C 1
ATOM 2132 O O . ALA A 1 266 ? -7.644 3.216 15.983 1.00 84.25 266 ALA A O 1
ATOM 2133 N N . ALA A 1 267 ? -7.051 3.964 17.995 1.00 90.12 267 ALA A N 1
ATOM 2134 C CA . ALA A 1 267 ? -8.406 4.009 18.543 1.00 90.12 267 ALA A CA 1
ATOM 2135 C C . ALA A 1 267 ? -9.370 4.826 17.673 1.00 90.12 267 ALA A C 1
ATOM 2137 O O . ALA A 1 267 ? -10.533 4.457 17.506 1.00 90.12 267 ALA A O 1
ATOM 2138 N N . TYR A 1 268 ? -8.877 5.924 17.096 1.00 93.38 268 TYR A N 1
ATOM 2139 C CA . TYR A 1 268 ? -9.650 6.758 16.179 1.00 93.38 268 TYR A CA 1
ATOM 2140 C C . TYR A 1 268 ? -9.938 6.051 14.857 1.00 93.38 268 TYR A C 1
ATOM 2142 O O . TYR A 1 268 ? -11.063 6.133 14.371 1.00 93.38 268 TYR A O 1
ATOM 2150 N N . GLU A 1 269 ? -8.968 5.327 14.303 1.00 94.25 269 GLU A N 1
ATOM 2151 C CA . GLU A 1 269 ? -9.165 4.572 13.063 1.00 94.25 269 GLU A CA 1
ATOM 2152 C C . GLU A 1 269 ? -10.104 3.384 13.278 1.00 94.25 269 GLU A C 1
ATOM 2154 O O . GLU A 1 269 ? -11.036 3.188 12.497 1.00 94.25 269 GLU A O 1
ATOM 2159 N N . MET A 1 270 ? -9.975 2.669 14.401 1.00 94.50 270 MET A N 1
ATOM 2160 C CA . MET A 1 270 ? -10.937 1.638 14.805 1.00 94.50 270 MET A CA 1
ATOM 2161 C C . MET A 1 270 ? -12.352 2.221 14.916 1.00 94.50 270 MET A C 1
ATOM 2163 O O . MET A 1 270 ? -13.293 1.657 14.364 1.00 94.50 270 MET A O 1
ATOM 2167 N N . CYS A 1 271 ? -12.514 3.381 15.558 1.00 95.81 271 CYS A N 1
ATOM 2168 C CA . CYS A 1 271 ? -13.812 4.050 15.661 1.00 95.81 271 CYS A CA 1
ATOM 2169 C C . CYS A 1 271 ? -14.394 4.417 14.292 1.00 95.81 271 CYS A C 1
ATOM 2171 O O . CYS A 1 271 ? -15.550 4.109 14.018 1.00 95.81 271 CYS A O 1
ATOM 2173 N N . ARG A 1 272 ? -13.588 5.007 13.405 1.00 96.00 272 ARG A N 1
ATOM 2174 C CA . ARG A 1 272 ? -14.020 5.433 12.064 1.00 96.00 272 ARG A CA 1
ATOM 2175 C C . ARG A 1 272 ? -14.401 4.285 11.143 1.00 96.00 272 ARG A C 1
ATOM 2177 O O . ARG A 1 272 ? -15.154 4.502 10.204 1.00 96.00 272 ARG A O 1
ATOM 2184 N N . THR A 1 273 ? -13.869 3.093 11.380 1.00 96.38 273 THR A N 1
ATOM 2185 C CA . THR A 1 273 ? -14.037 1.947 10.477 1.00 96.38 273 THR A CA 1
ATOM 2186 C C . THR A 1 273 ? -14.960 0.869 11.031 1.00 96.38 273 THR A C 1
ATOM 2188 O O . THR A 1 273 ? -15.435 0.041 10.259 1.00 96.38 273 THR A O 1
ATOM 2191 N N . THR A 1 274 ? -15.275 0.887 12.332 1.00 96.88 274 THR A N 1
ATOM 2192 C CA . THR A 1 274 ? -16.214 -0.069 12.936 1.00 96.88 274 THR A CA 1
ATOM 2193 C C . THR A 1 274 ? -17.651 0.280 12.543 1.00 96.88 274 THR A C 1
ATOM 2195 O O . THR A 1 274 ? -18.160 1.329 12.947 1.00 96.88 274 THR A O 1
ATOM 2198 N N . PRO A 1 275 ? -18.365 -0.582 11.805 1.00 97.06 275 PRO A N 1
ATOM 2199 C CA . PRO A 1 275 ? -19.733 -0.301 11.412 1.00 97.06 275 PRO A CA 1
ATOM 2200 C C . PRO A 1 275 ? -20.714 -0.608 12.545 1.00 97.06 275 PRO A C 1
ATOM 2202 O O . PRO A 1 275 ? -20.589 -1.599 13.266 1.00 97.06 275 PRO A O 1
ATOM 2205 N N . TRP A 1 276 ? -21.749 0.215 12.654 1.00 96.44 276 TRP A N 1
ATOM 2206 C CA . TRP A 1 276 ? -22.982 -0.115 13.353 1.00 96.44 276 TRP A CA 1
ATOM 2207 C C . TRP A 1 276 ? -23.980 -0.708 12.340 1.00 96.44 276 TRP A C 1
ATOM 2209 O O . TRP A 1 276 ? -24.286 -0.053 11.335 1.00 96.44 276 TRP A O 1
ATOM 2219 N N . PRO A 1 277 ? -24.471 -1.951 12.529 1.00 94.62 277 PRO A N 1
ATOM 2220 C CA . PRO A 1 277 ? -25.381 -2.581 11.576 1.00 94.62 277 PRO A CA 1
ATOM 2221 C C . PRO A 1 277 ? -26.598 -1.706 11.247 1.00 94.62 277 PRO A C 1
ATOM 2223 O O . PRO A 1 277 ? -27.306 -1.255 12.141 1.00 94.62 277 PRO A O 1
ATOM 2226 N N . GLY A 1 278 ? -26.830 -1.466 9.953 1.00 94.06 278 GLY A N 1
ATOM 2227 C CA . GLY A 1 278 ? -27.929 -0.631 9.449 1.00 94.06 278 GLY A CA 1
ATOM 2228 C C . GLY A 1 278 ? -27.634 0.872 9.364 1.00 94.06 278 GLY A C 1
ATOM 2229 O O . GLY A 1 278 ? -28.342 1.570 8.646 1.00 94.06 278 GLY A O 1
ATOM 2230 N N . HIS A 1 279 ? -26.577 1.357 10.019 1.00 94.38 279 HIS A N 1
ATOM 2231 C CA . HIS A 1 279 ? -26.226 2.784 10.061 1.00 94.38 279 HIS A CA 1
ATOM 2232 C C . HIS A 1 279 ? -24.821 3.094 9.526 1.00 94.38 279 HIS A C 1
ATOM 2234 O O . HIS A 1 279 ? -24.521 4.248 9.237 1.00 94.38 279 HIS A O 1
ATOM 2240 N N . GLY A 1 280 ? -23.968 2.079 9.357 1.00 95.94 280 GLY A N 1
ATOM 2241 C CA . GLY A 1 280 ? -22.605 2.254 8.858 1.00 95.94 280 GLY A CA 1
ATOM 2242 C C . GLY A 1 280 ? -21.652 2.784 9.930 1.00 95.94 280 GLY A C 1
ATOM 2243 O O . GLY A 1 280 ? -21.839 2.556 11.125 1.00 95.94 280 GLY A O 1
ATOM 2244 N N . THR A 1 281 ? -20.584 3.445 9.503 1.00 97.12 281 THR A N 1
ATOM 2245 C CA . THR A 1 281 ? -19.551 4.007 10.385 1.00 97.12 281 THR A CA 1
ATOM 2246 C C . THR A 1 281 ? -20.017 5.314 11.040 1.00 97.12 281 THR A C 1
ATOM 2248 O O . THR A 1 281 ? -20.882 5.986 10.480 1.00 97.12 281 THR A O 1
ATOM 2251 N N . PRO A 1 282 ? -19.478 5.695 12.210 1.00 97.69 282 PRO A N 1
ATOM 2252 C CA . PRO A 1 282 ? -19.854 6.942 12.877 1.00 97.69 282 PRO A CA 1
ATOM 2253 C C . PRO A 1 282 ? -19.453 8.182 12.069 1.00 97.69 282 PRO A C 1
ATOM 2255 O O . PRO A 1 282 ? -18.418 8.197 11.404 1.00 97.69 282 PRO A O 1
ATOM 2258 N N . ASP A 1 283 ? -20.234 9.255 12.202 1.00 97.56 283 ASP A N 1
ATOM 2259 C CA . ASP A 1 283 ? -19.930 10.580 11.645 1.00 97.56 283 ASP A CA 1
ATOM 2260 C C . ASP A 1 283 ? -18.799 11.282 12.410 1.00 97.56 283 ASP A C 1
ATOM 2262 O O . ASP A 1 283 ? -18.055 12.091 11.851 1.00 97.56 283 ASP A O 1
ATOM 2266 N N . ALA A 1 284 ? -18.682 11.006 13.712 1.00 96.81 284 ALA A N 1
ATOM 2267 C CA . ALA A 1 284 ? -17.635 11.560 14.560 1.00 96.81 284 ALA A CA 1
ATOM 2268 C C . ALA A 1 284 ? -17.188 10.573 15.641 1.00 96.81 284 ALA A C 1
ATOM 2270 O O . ALA A 1 284 ? -17.963 9.746 16.116 1.00 96.81 284 ALA A O 1
ATOM 2271 N N . CYS A 1 285 ? -15.933 10.717 16.058 1.00 96.62 285 CYS A N 1
ATOM 2272 C CA . CYS A 1 285 ? -15.300 9.915 17.096 1.00 96.62 285 CYS A CA 1
ATOM 2273 C C . CYS A 1 285 ? -14.765 10.826 18.200 1.00 96.62 285 CYS A C 1
ATOM 2275 O O . CYS A 1 285 ? -14.127 11.837 17.901 1.00 96.62 285 CYS A O 1
ATOM 2277 N N . GLU A 1 286 ? -15.001 10.473 19.460 1.00 95.06 286 GLU A N 1
ATOM 2278 C CA . GLU A 1 286 ? -14.552 11.245 20.619 1.00 95.06 286 GLU A CA 1
ATOM 2279 C C . GLU A 1 286 ? -13.910 10.338 21.669 1.00 95.06 286 GLU A C 1
ATOM 2281 O O . GLU A 1 286 ? -14.494 9.342 22.095 1.00 95.06 286 GLU A O 1
ATOM 2286 N N . TRP A 1 287 ? -12.707 10.705 22.119 1.00 92.81 287 TRP A N 1
ATOM 2287 C CA . TRP A 1 287 ? -12.058 10.043 23.244 1.00 92.81 287 TRP A CA 1
ATOM 2288 C C . TRP A 1 287 ? -12.456 10.693 24.567 1.00 92.81 287 TRP A C 1
ATOM 2290 O O . TRP A 1 287 ? -12.234 11.883 24.788 1.00 92.81 287 TRP A O 1
ATOM 2300 N N . THR A 1 288 ? -12.966 9.883 25.485 1.00 89.94 288 THR A N 1
ATOM 2301 C CA . THR A 1 288 ? -13.316 10.281 26.847 1.00 89.94 288 THR A CA 1
ATOM 2302 C C . THR A 1 288 ? -12.354 9.630 27.838 1.00 89.94 288 THR A C 1
ATOM 2304 O O . THR A 1 288 ? -12.074 8.435 27.766 1.00 89.94 288 THR A O 1
ATOM 2307 N N . MET A 1 289 ? -11.840 10.408 28.795 1.00 83.25 289 MET A N 1
ATOM 2308 C CA . MET A 1 289 ? -10.768 9.964 29.701 1.00 83.25 289 MET A CA 1
ATOM 2309 C C . MET A 1 289 ? -11.106 8.686 30.489 1.00 83.25 289 MET A C 1
ATOM 2311 O O . MET A 1 289 ? -10.228 7.856 30.696 1.00 83.25 289 MET A O 1
ATOM 2315 N N . PHE A 1 290 ? -12.364 8.513 30.909 1.00 83.69 290 PHE A N 1
ATOM 2316 C CA . PHE A 1 290 ? -12.796 7.381 31.744 1.00 83.69 290 PHE A CA 1
ATOM 2317 C C . PHE A 1 290 ? -13.653 6.348 31.009 1.00 83.69 290 PHE A C 1
ATOM 2319 O O . PHE A 1 290 ? -13.859 5.255 31.528 1.00 83.69 290 PHE A O 1
ATOM 2326 N N . ALA A 1 291 ? -14.152 6.678 29.818 1.00 84.56 291 ALA A N 1
ATOM 2327 C CA . ALA A 1 291 ? -15.041 5.814 29.049 1.00 84.56 291 ALA A CA 1
ATOM 2328 C C . ALA A 1 291 ? -14.494 5.514 27.643 1.00 84.56 291 ALA A C 1
ATOM 2330 O O . ALA A 1 291 ? -15.228 5.037 26.788 1.00 84.56 291 ALA A O 1
ATOM 2331 N N . GLY A 1 292 ? -13.206 5.745 27.384 1.00 91.31 292 GLY A N 1
ATOM 2332 C CA . GLY A 1 292 ? -12.556 5.358 26.133 1.00 91.31 292 GLY A CA 1
ATOM 2333 C C . GLY A 1 292 ? -13.153 6.042 24.901 1.00 91.31 292 GLY A C 1
ATOM 2334 O O . GLY A 1 292 ? -13.554 7.205 24.954 1.00 91.31 292 GLY A O 1
ATOM 2335 N N . MET A 1 293 ? -13.184 5.324 23.780 1.00 95.31 293 MET A N 1
ATOM 2336 C CA . MET A 1 293 ? -13.604 5.855 22.483 1.00 95.31 293 MET A CA 1
ATOM 2337 C C . MET A 1 293 ? -15.121 5.756 22.285 1.00 95.31 293 MET A C 1
ATOM 2339 O O . MET A 1 293 ? -15.703 4.700 22.518 1.00 95.31 293 MET A O 1
ATOM 2343 N N . TRP A 1 294 ? -15.744 6.831 21.807 1.00 96.56 294 TRP A N 1
ATOM 2344 C CA . TRP A 1 294 ? -17.170 6.913 21.488 1.00 96.56 294 TRP A CA 1
ATOM 2345 C C . TRP A 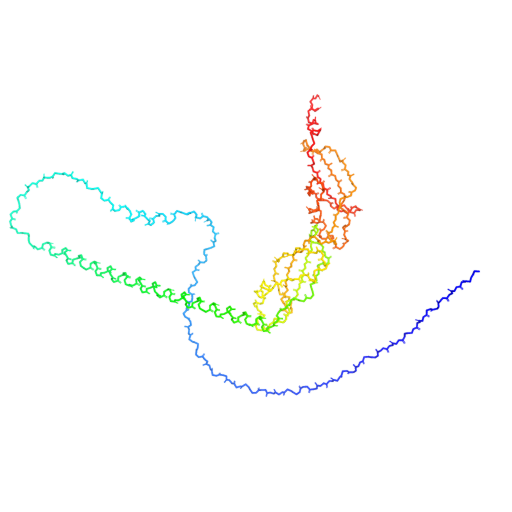1 294 ? -17.380 7.281 20.025 1.00 96.56 294 TRP A C 1
ATOM 2347 O O . TRP A 1 294 ? -16.710 8.172 19.506 1.00 96.56 294 TRP A O 1
ATOM 2357 N N . GLY A 1 295 ? -18.336 6.619 19.382 1.00 97.62 295 GLY A N 1
ATOM 2358 C CA . GLY A 1 295 ? -18.847 6.973 18.064 1.00 97.62 295 GLY A CA 1
ATOM 2359 C C . GLY A 1 295 ? -20.115 7.813 18.186 1.00 97.62 295 GLY A C 1
ATOM 2360 O O . GLY A 1 295 ? -20.890 7.656 19.136 1.00 97.62 295 GLY A O 1
ATOM 2361 N N . LYS A 1 296 ? -20.323 8.707 17.222 1.00 98.00 296 LYS A N 1
ATOM 2362 C CA . LYS A 1 296 ? -21.511 9.556 17.102 1.00 98.00 296 LYS A CA 1
ATOM 2363 C C . LYS A 1 296 ? -22.122 9.404 15.717 1.00 98.00 296 LYS A C 1
ATOM 2365 O O . LYS A 1 296 ? -21.399 9.516 14.730 1.00 98.00 296 LYS A O 1
ATOM 2370 N N . TRP A 1 297 ? -23.436 9.225 15.650 1.00 98.25 297 TRP A N 1
ATOM 2371 C CA . TRP A 1 297 ? -24.210 9.171 14.410 1.00 98.25 297 TRP A CA 1
ATOM 2372 C C . TRP A 1 297 ? -25.284 10.253 14.427 1.00 98.25 297 TRP A C 1
ATOM 2374 O O . TRP A 1 297 ? -26.027 10.391 15.401 1.00 98.25 297 TRP A O 1
ATOM 2384 N N . PHE A 1 298 ? -25.394 10.997 13.333 1.00 97.25 298 PHE A N 1
ATOM 2385 C CA . PHE A 1 298 ? -26.487 11.917 13.056 1.00 97.25 298 PHE A CA 1
ATOM 2386 C C . PHE A 1 298 ? -27.494 11.207 12.158 1.00 97.25 298 PHE A C 1
ATOM 2388 O O . PHE A 1 298 ? -27.430 11.290 10.934 1.00 97.25 298 PHE A O 1
ATOM 2395 N N . VAL A 1 299 ? -28.432 10.497 12.774 1.00 96.75 299 VAL A N 1
ATOM 2396 C CA . VAL A 1 299 ? -29.438 9.717 12.051 1.00 96.75 299 VAL A CA 1
ATOM 2397 C C . VAL A 1 299 ? -30.587 10.625 11.634 1.00 96.75 299 VAL A C 1
ATOM 2399 O O . VAL A 1 299 ? -31.085 11.407 12.445 1.00 96.75 299 VAL A O 1
ATOM 2402 N N . GLU A 1 300 ? -31.012 10.534 10.377 1.00 95.88 300 GLU A N 1
ATOM 2403 C CA . GLU A 1 300 ? -32.181 11.266 9.893 1.00 95.88 300 GLU A CA 1
ATOM 2404 C C . GLU A 1 300 ? -33.441 10.845 10.664 1.00 95.88 300 GLU A C 1
ATOM 2406 O O . GLU A 1 300 ? -33.756 9.663 10.794 1.00 95.88 300 GLU A O 1
ATOM 2411 N N . ASP A 1 301 ? -34.164 11.831 11.189 1.00 95.44 301 ASP A N 1
ATOM 2412 C CA . ASP A 1 301 ? -35.395 11.641 11.947 1.00 95.44 301 ASP A CA 1
ATOM 2413 C C . ASP A 1 301 ? -36.339 12.824 11.693 1.00 95.44 301 ASP A C 1
ATOM 2415 O O . ASP A 1 301 ? -36.064 13.973 12.063 1.00 95.44 301 ASP A O 1
ATOM 2419 N N . GLU A 1 302 ? -37.481 12.549 11.063 1.00 93.25 302 GLU A N 1
ATOM 2420 C CA . GLU A 1 302 ? -38.486 13.560 10.731 1.00 93.25 302 GLU A CA 1
ATOM 2421 C C . GLU A 1 302 ? -39.063 14.259 11.969 1.00 93.25 302 GLU A C 1
ATOM 2423 O O . GLU A 1 302 ? -39.398 15.446 11.898 1.00 93.25 302 GLU A O 1
ATOM 2428 N N . SER A 1 303 ? -39.102 13.583 13.125 1.00 92.06 303 SER A N 1
ATOM 2429 C CA . SER A 1 303 ? -39.563 14.186 14.382 1.00 92.06 303 SER A CA 1
ATOM 2430 C C . SER A 1 303 ? -38.678 15.357 14.824 1.00 92.06 303 SER A C 1
ATOM 2432 O O . SER A 1 303 ? -39.151 16.291 15.475 1.00 92.06 303 SER A O 1
ATOM 2434 N N . CYS A 1 304 ? -37.418 15.381 14.380 1.00 91.44 304 CYS A N 1
ATOM 2435 C CA . CYS A 1 304 ? -36.466 16.445 14.672 1.00 91.44 304 CYS A CA 1
ATOM 2436 C C . CYS A 1 304 ? -36.552 17.646 13.718 1.00 91.44 304 CYS A C 1
ATOM 2438 O O . CYS A 1 304 ? -35.763 18.584 13.847 1.00 91.44 304 CYS A O 1
ATOM 2440 N N . ARG A 1 305 ? -37.493 1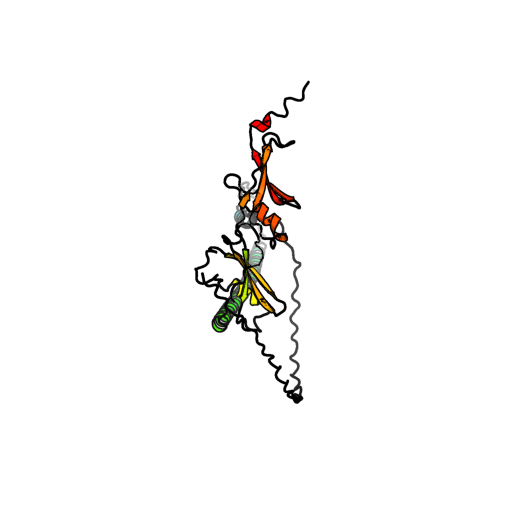7.665 12.762 1.00 86.88 305 ARG A N 1
ATOM 2441 C CA . ARG A 1 305 ? -37.713 18.819 11.864 1.00 86.88 305 ARG A CA 1
ATOM 2442 C C . ARG A 1 305 ? -38.559 19.928 12.498 1.00 86.88 305 ARG A C 1
ATOM 2444 O O . ARG A 1 305 ? -38.528 21.061 12.033 1.00 86.88 305 ARG A O 1
ATOM 2451 N N . VAL A 1 306 ? -39.312 19.620 13.555 1.00 71.19 306 VAL A N 1
ATOM 2452 C CA . VAL A 1 306 ? -40.408 20.478 14.051 1.00 71.19 306 VAL A CA 1
ATOM 2453 C C . V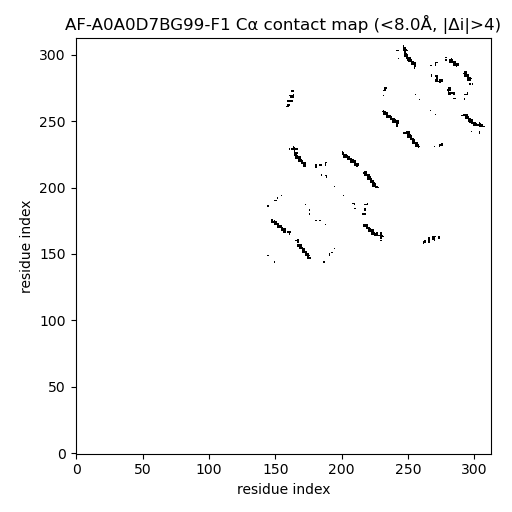AL A 1 306 ? -39.957 21.498 15.114 1.00 71.19 306 VAL A C 1
ATOM 2455 O O . VAL A 1 306 ? -40.711 22.401 15.472 1.00 71.19 306 VAL A O 1
ATOM 2458 N N . LEU A 1 307 ? -38.717 21.419 15.608 1.00 60.78 307 LEU A N 1
ATOM 2459 C CA . LEU A 1 307 ? -38.271 22.233 16.749 1.00 60.78 307 LEU A CA 1
ATOM 2460 C C . LEU A 1 307 ? -37.922 23.699 16.419 1.00 60.78 307 LEU A C 1
ATOM 2462 O O . LEU A 1 307 ? -37.806 24.500 17.346 1.00 60.78 307 LEU A O 1
ATOM 2466 N N . ASP A 1 308 ? -37.836 24.084 15.141 1.00 54.09 308 ASP A N 1
ATOM 2467 C CA . ASP A 1 308 ? -37.516 25.469 14.744 1.00 54.09 308 ASP A CA 1
ATOM 2468 C C . ASP A 1 308 ? -38.748 26.372 14.535 1.00 54.09 308 ASP A C 1
ATOM 2470 O O . ASP A 1 308 ? -38.603 27.587 14.403 1.00 54.09 308 ASP A O 1
ATOM 2474 N N . LEU A 1 309 ? -39.974 25.833 14.571 1.00 54.81 309 LEU A N 1
ATOM 2475 C CA . LEU A 1 309 ? -41.194 26.617 14.300 1.00 54.81 309 LEU A CA 1
ATOM 2476 C C . LEU A 1 309 ? -41.896 27.183 15.548 1.00 54.81 309 LEU A C 1
ATOM 2478 O O . LEU A 1 309 ? -42.900 27.877 15.413 1.00 54.81 309 LEU A O 1
ATOM 2482 N N . VAL A 1 310 ? -41.383 26.941 16.762 1.00 56.81 310 VAL A N 1
ATOM 2483 C CA . VAL A 1 310 ? -42.060 27.355 18.018 1.00 56.81 310 VAL A CA 1
ATOM 2484 C C . VAL A 1 310 ? -41.401 28.568 18.701 1.00 56.81 310 VAL A C 1
ATOM 2486 O O . VAL A 1 310 ? -41.831 28.995 19.768 1.00 56.81 310 VAL A O 1
ATOM 2489 N N . LYS A 1 311 ? -40.405 29.213 18.079 1.00 52.56 311 LYS A N 1
ATOM 2490 C CA . LYS A 1 311 ? -39.843 30.491 18.567 1.00 52.56 311 LYS A CA 1
ATOM 2491 C C . LYS A 1 311 ? -40.326 31.694 17.754 1.00 52.56 311 LYS A C 1
ATOM 2493 O O . LYS A 1 311 ? -39.525 32.458 17.231 1.00 52.56 311 LYS A O 1
ATOM 2498 N N . VAL A 1 312 ? -41.642 31.875 17.671 1.00 51.16 312 VAL A N 1
ATOM 2499 C CA . VAL A 1 312 ? -42.252 33.163 17.307 1.00 51.16 312 VAL A CA 1
ATOM 2500 C C . VAL A 1 312 ? -43.433 33.400 18.245 1.00 51.16 312 VAL A C 1
ATOM 2502 O O . VAL A 1 312 ? -44.554 32.989 17.953 1.00 51.16 312 VAL A O 1
ATOM 2505 N N . LYS A 1 313 ? -43.174 34.007 19.404 1.00 42.50 313 LYS A N 1
ATOM 2506 C CA . LYS A 1 313 ? -44.164 34.742 20.199 1.00 42.50 313 LYS A CA 1
ATOM 2507 C C . LYS A 1 313 ? -43.462 35.692 21.154 1.00 42.50 313 LYS A C 1
ATOM 2509 O O . LYS A 1 313 ? -42.479 35.246 21.785 1.00 42.50 313 LYS A O 1
#

pLDDT: mean 76.71, std 21.16, range [37.12, 98.25]

Organism: NCBI:txid1314674

Radius of gyration: 40.5 Å; Cα contacts (8 Å, |Δi|>4): 331; chains: 1; bounding box: 95×73×138 Å

Secondary structure (DSSP, 8-state):
------PPPP---PPPPPP--------------PPP------PPP--------------TTHHHHHHHHHHS----------------S---SSHHHHHHHHHHHHHHHHHHHHHHHHHHHHHHHHHHHHHHHHHHHHHHHHHHHHHHT-EE-PPEEEEEEEETTEEEEEEEEET--TTTSSSHHHHHHHSPP--TTS-S---EEEEEEEEE-TTS-EEEEEEEES-GGG--EEEEEEEEEEPTTSTTEEEEEEEEES--GGGTTTHHHHHHHPPBTTTBS-SEEEEETTTEEEEEEEEE-GGGGGGGSS---

Solvent-accessible surface area (backbone atoms only — not comparable to full-atom values): 19819 Å² total; per-residue (Å²): 136,85,84,82,86,80,86,85,89,87,81,90,78,89,78,82,82,84,82,84,81,85,78,85,79,80,83,75,85,74,80,86,76,82,74,81,84,75,80,81,78,77,75,75,82,79,80,79,71,83,85,80,79,90,80,76,93,74,72,91,58,75,75,58,58,68,56,50,68,73,66,64,81,65,81,81,86,78,86,83,80,90,77,94,74,90,75,79,93,84,86,80,77,68,68,64,58,54,54,56,52,51,52,54,50,51,52,52,50,52,55,51,51,51,53,52,50,54,51,51,52,52,53,50,49,53,52,53,51,50,52,52,52,50,56,51,50,54,50,53,49,51,52,49,46,65,72,44,58,60,45,71,45,83,70,43,68,49,93,43,44,61,27,46,20,23,32,40,34,37,28,42,51,40,61,68,52,79,92,48,32,104,60,38,51,61,57,52,75,69,52,86,84,74,83,73,94,74,81,65,75,56,80,48,70,45,85,73,50,57,51,66,55,99,85,64,48,39,36,37,36,28,45,28,35,65,33,79,92,24,53,57,48,78,38,75,80,40,77,76,41,59,36,87,97,40,76,26,18,27,33,35,38,27,29,55,37,76,72,56,84,82,25,67,89,28,45,64,42,31,43,53,52,34,60,42,92,98,70,44,46,38,78,43,73,47,80,38,98,90,67,46,42,31,33,28,35,74,43,81,32,77,82,31,53,62,76,78,77,76,82,79,129

Sequence (313 aa):
MVQNDVPHPSSGRHSEPPQRLTTSRRTKRMRVISAPELVNERNPPVQESPATGPNSSVSGFAVLVLAAVIAGVVFPFTTSNLIPSVFNGKKAPILEKSCFQAELQMAAFEAEKAKIIEWVETQKHWLDERERAVRYAERRDRERRMKAMVYWSIPKKDEACMAWKWRGVTAELMNVPEDVAMDGREWCKETPFKLGDGRENSTNCEYVGCERDSENNVIGHWTCTDEIYCNTWWKDYTNDGCQKGRPGHRLITMQLADLHPLYHSAAYEMCRTTPWPGHGTPDACEWTMFAGMWGKWFVEDESCRVLDLVKVK

Mean predicted aligned error: 16.47 Å